Protein AF-A0A7S1RV63-F1 (afdb_monomer)

Mean predicted aligned error: 14.42 Å

Organism: Alexandrium catenella (NCBI:txid2925)

Sequence (213 aa):
QLGLQFILWYSILSLNAGVHMPRVLAFPAIAAALLLDEGALAIRKKDIPTPPPPPEWMFNKRNCSCLNWKEAYDLHGAKCGQGLERFADSLWMDKFRIAAYPTDKTAMEYAEKDVCKHMFTRMNFNYAMNTRIAPMHMPDIYPKPHVSLQELSTPQTWCYVRASLTCSMPHGHHVPGTGLSVKLVEPGEDVALRDLPMEKILDLAKTNILDLG

Secondary structure (DSSP, 8-state):
---SSSSTTSSSSSSS------------SSSSSSSS-SSS---------PPPPPPGGGG-GGGSSPPPHHHHHHTT---TTSSSGGGSS-S---TT-SS--TT-HHHHHHHTSHIIIIIITT--S-PBEES--S-S-----SSPPS--HHHHHSPPEEEEEE--HHHHTTTEEE-TTSSEEEEEEPTTTS-BGGGS-HHHHHHHHHHHT----

pLDDT: mean 75.35, std 19.14, range [41.62, 97.25]

Radius of gyration: 26.56 Å; Cα contacts (8 Å, |Δi|>4): 255; chains: 1; bounding box: 57×69×64 Å

Structure (mmCIF, N/CA/C/O backbone):
data_AF-A0A7S1RV63-F1
#
_entry.id   AF-A0A7S1RV63-F1
#
loop_
_atom_site.group_PDB
_atom_site.id
_atom_site.type_symbol
_atom_site.label_atom_id
_atom_site.label_alt_id
_atom_site.label_comp_id
_atom_site.label_asym_id
_atom_site.label_entity_id
_atom_site.label_seq_id
_atom_site.pdbx_PDB_ins_code
_atom_site.Cartn_x
_atom_site.Cartn_y
_atom_site.Cartn_z
_atom_site.occupancy
_atom_site.B_iso_or_equiv
_atom_site.auth_seq_id
_atom_site.auth_comp_id
_atom_site.auth_asym_id
_atom_site.auth_atom_id
_atom_site.pdbx_PDB_model_num
ATOM 1 N N . GLN A 1 1 ? 5.745 15.450 -42.139 1.00 51.50 1 GLN A N 1
ATOM 2 C CA . GLN A 1 1 ? 7.200 15.699 -42.264 1.00 51.50 1 GLN A CA 1
ATOM 3 C C . GLN A 1 1 ? 7.412 17.137 -42.738 1.00 51.50 1 GLN A C 1
ATOM 5 O O . GLN A 1 1 ? 7.564 17.330 -43.927 1.00 51.50 1 GLN A O 1
ATOM 10 N N . LEU A 1 2 ? 7.315 18.136 -41.845 1.00 46.47 2 LEU A N 1
ATOM 11 C CA . LEU A 1 2 ? 7.647 19.561 -42.091 1.00 46.47 2 LEU A CA 1
ATOM 12 C C . LEU A 1 2 ? 7.436 20.358 -40.781 1.00 46.47 2 LEU A C 1
ATOM 14 O O . LEU A 1 2 ? 6.595 21.241 -40.699 1.00 46.47 2 LEU A O 1
ATOM 18 N N . GLY A 1 3 ? 8.116 19.982 -39.693 1.00 44.00 3 GLY A N 1
ATOM 19 C CA . GLY A 1 3 ? 7.824 20.596 -38.387 1.00 44.00 3 GLY A CA 1
ATOM 20 C C . GLY A 1 3 ? 8.862 20.370 -37.296 1.00 44.00 3 GLY A C 1
ATOM 21 O O . GLY A 1 3 ? 8.490 20.261 -36.136 1.00 44.00 3 GLY A O 1
ATOM 22 N N . LEU A 1 4 ? 10.145 20.243 -37.650 1.00 46.53 4 LEU A N 1
ATOM 23 C CA . LEU A 1 4 ? 11.203 19.984 -36.660 1.00 46.53 4 LEU A CA 1
ATOM 24 C C . LEU A 1 4 ? 12.503 20.779 -36.864 1.00 46.53 4 LEU A C 1
ATOM 26 O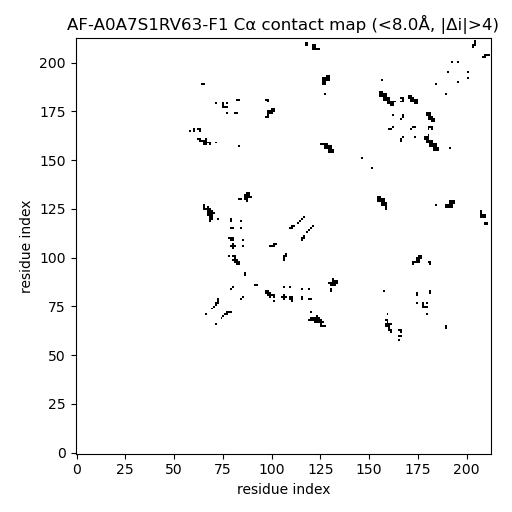 O . LEU A 1 4 ? 13.498 20.478 -36.217 1.00 46.53 4 LEU A O 1
ATOM 30 N N . GLN A 1 5 ? 12.515 21.810 -37.719 1.00 50.72 5 GLN A N 1
ATOM 31 C CA . GLN A 1 5 ? 13.733 22.598 -37.977 1.00 50.72 5 GLN A CA 1
ATOM 32 C C . GLN A 1 5 ? 13.785 23.992 -37.331 1.00 50.72 5 GLN A C 1
ATOM 34 O O . GLN A 1 5 ? 14.825 24.633 -37.398 1.00 50.72 5 GLN A O 1
ATOM 39 N N . PHE A 1 6 ? 12.737 24.461 -36.648 1.00 46.25 6 PHE A N 1
ATOM 40 C CA . PHE A 1 6 ? 12.705 25.857 -36.178 1.00 46.25 6 PHE A CA 1
ATOM 41 C C . PHE A 1 6 ? 13.218 26.115 -34.753 1.00 46.25 6 PHE A C 1
ATOM 43 O O . PHE A 1 6 ? 13.371 27.270 -34.373 1.00 46.25 6 PHE A O 1
ATOM 50 N N . ILE A 1 7 ? 13.533 25.085 -33.961 1.00 50.50 7 ILE A N 1
ATOM 51 C CA . ILE A 1 7 ? 13.902 25.277 -32.541 1.00 50.50 7 ILE A CA 1
ATOM 52 C C . ILE A 1 7 ? 15.428 25.288 -32.314 1.00 50.50 7 ILE A C 1
ATOM 54 O O . ILE A 1 7 ? 15.902 25.792 -31.302 1.00 50.50 7 ILE A O 1
ATOM 58 N N . LEU A 1 8 ? 16.235 24.838 -33.280 1.00 44.97 8 LEU A N 1
ATOM 59 C CA . LEU A 1 8 ? 17.692 24.701 -33.105 1.00 44.97 8 LEU A CA 1
ATOM 60 C C . LEU A 1 8 ? 18.520 25.968 -33.389 1.00 44.97 8 LEU A C 1
ATOM 62 O O . LEU A 1 8 ? 19.738 25.930 -33.246 1.00 44.97 8 LEU A O 1
ATOM 66 N N . TRP A 1 9 ? 17.897 27.095 -33.744 1.00 44.38 9 TRP A N 1
ATOM 67 C CA . TRP A 1 9 ? 18.626 28.339 -34.050 1.00 44.38 9 TRP A CA 1
ATOM 68 C C . TRP A 1 9 ? 18.682 29.367 -32.913 1.00 44.38 9 TRP A C 1
ATOM 70 O O . TRP A 1 9 ? 19.454 30.317 -32.998 1.00 44.38 9 TRP A O 1
ATOM 80 N N . TYR A 1 10 ? 17.942 29.176 -31.816 1.00 44.09 10 TYR A N 1
ATOM 81 C CA . TYR A 1 10 ? 17.899 30.166 -30.729 1.00 44.09 10 TYR A CA 1
ATOM 82 C C . TYR A 1 10 ? 18.932 29.961 -29.609 1.00 44.09 10 TYR A C 1
ATOM 84 O O . TYR A 1 10 ? 19.009 30.780 -28.698 1.00 44.09 10 TYR A O 1
ATOM 92 N N . SER A 1 11 ? 19.767 28.919 -29.672 1.00 45.81 11 SER A N 1
ATOM 93 C CA . SER A 1 11 ? 20.702 28.580 -28.581 1.00 45.81 11 SER A CA 1
ATOM 94 C C . SER A 1 11 ? 22.183 28.867 -28.870 1.00 45.81 11 SER A C 1
ATOM 96 O O . SER A 1 11 ? 23.025 28.525 -28.047 1.00 45.81 11 SER A O 1
ATOM 98 N N . ILE A 1 12 ? 22.530 29.513 -29.993 1.00 48.75 12 ILE A N 1
ATOM 99 C CA . ILE A 1 12 ? 23.937 29.778 -30.388 1.00 48.75 12 ILE A CA 1
ATOM 100 C C . ILE A 1 12 ? 24.278 31.288 -30.376 1.00 48.75 12 ILE A C 1
ATOM 102 O O . ILE A 1 12 ? 25.233 31.735 -30.996 1.00 48.75 12 ILE A O 1
ATOM 106 N N . LEU A 1 13 ? 23.532 32.117 -29.639 1.00 47.09 13 LEU A N 1
ATOM 107 C CA . LEU A 1 13 ? 23.746 33.577 -29.626 1.00 47.09 13 LEU A CA 1
ATOM 108 C C . LEU A 1 13 ? 23.760 34.193 -28.218 1.00 47.09 13 LEU A C 1
ATOM 110 O O . LEU A 1 13 ? 23.278 35.301 -28.003 1.00 47.09 13 LEU A O 1
ATOM 114 N N . SER A 1 14 ? 24.312 33.484 -27.228 1.00 48.75 14 SER A N 1
ATOM 115 C CA . SER A 1 14 ? 24.411 34.014 -25.851 1.00 48.75 14 SER A CA 1
ATOM 116 C C . SER A 1 14 ? 25.733 33.726 -25.137 1.00 48.75 14 SER A C 1
ATOM 118 O O . SER A 1 14 ? 25.803 33.808 -23.915 1.00 48.75 14 SER A O 1
ATOM 120 N N . LEU A 1 15 ? 26.804 33.432 -25.876 1.00 50.66 15 LEU A N 1
ATOM 121 C CA . LEU A 1 15 ? 28.148 33.256 -25.318 1.00 50.66 15 LEU A CA 1
ATOM 122 C C . LEU A 1 15 ? 29.144 34.111 -26.100 1.00 50.66 15 LEU A C 1
ATOM 124 O O . LEU A 1 15 ? 29.763 33.630 -27.041 1.00 50.66 15 LEU A O 1
ATOM 128 N N . ASN A 1 16 ? 29.217 35.393 -25.728 1.00 51.16 16 ASN A N 1
ATOM 129 C CA . ASN A 1 16 ? 30.391 36.285 -25.768 1.00 51.16 16 ASN A CA 1
ATOM 130 C C . ASN A 1 16 ? 29.956 37.741 -25.964 1.00 51.16 16 ASN A C 1
ATOM 132 O O . ASN A 1 16 ? 29.965 38.253 -27.077 1.00 51.16 16 ASN A O 1
ATOM 136 N N . ALA A 1 17 ? 29.611 38.417 -24.869 1.00 44.31 17 ALA A N 1
ATOM 137 C CA . ALA A 1 17 ? 29.792 39.862 -24.739 1.00 44.31 17 ALA A CA 1
ATOM 138 C C . ALA A 1 17 ? 29.609 40.252 -23.270 1.00 44.31 17 ALA A C 1
ATOM 140 O O . ALA A 1 17 ? 28.495 40.459 -22.793 1.00 44.31 17 ALA A O 1
ATOM 141 N N . GLY A 1 18 ? 30.719 40.353 -22.541 1.00 51.88 18 GLY A N 1
ATOM 142 C CA . GLY A 1 18 ? 30.758 41.170 -21.338 1.00 51.88 18 GLY A CA 1
ATOM 143 C C . GLY A 1 18 ? 30.691 42.632 -21.759 1.00 51.88 18 GLY A C 1
ATOM 144 O O . GLY A 1 18 ? 31.702 43.186 -22.171 1.00 51.88 18 GLY A O 1
ATOM 145 N N . VAL A 1 19 ? 29.509 43.242 -21.689 1.00 51.16 19 VAL A N 1
ATOM 146 C CA . VAL A 1 19 ? 29.341 44.695 -21.801 1.00 51.16 19 VAL A CA 1
ATOM 147 C C . VAL A 1 19 ? 28.216 45.121 -20.863 1.00 51.16 19 VAL A C 1
ATOM 149 O O . VAL A 1 19 ? 27.061 44.732 -21.017 1.00 51.16 19 VAL A O 1
ATOM 152 N N . HIS A 1 20 ? 28.578 45.937 -19.876 1.00 54.97 20 HIS A N 1
ATOM 153 C CA . HIS A 1 20 ? 27.650 46.762 -19.115 1.00 54.97 20 HIS A CA 1
ATOM 154 C C . HIS A 1 20 ? 26.864 47.663 -20.079 1.00 54.97 20 HIS A C 1
ATOM 156 O O . HIS A 1 20 ? 27.454 48.537 -20.710 1.00 54.97 20 HIS A O 1
ATOM 162 N N . MET A 1 21 ? 25.539 47.515 -20.150 1.00 46.59 21 MET A N 1
ATOM 163 C CA . MET A 1 21 ? 24.678 48.586 -20.656 1.00 46.59 21 MET A CA 1
ATOM 164 C C . MET A 1 21 ? 23.334 48.674 -19.913 1.00 46.59 21 MET A C 1
ATOM 166 O O . MET A 1 21 ? 22.860 47.676 -19.364 1.00 46.59 21 MET A O 1
ATOM 170 N N . PRO A 1 22 ? 22.765 49.891 -19.820 1.00 51.84 22 PRO A N 1
ATOM 171 C CA . PRO A 1 22 ? 21.761 50.258 -18.833 1.00 51.84 22 PRO A CA 1
ATOM 172 C C . PRO A 1 22 ? 20.331 49.890 -19.248 1.00 51.84 22 PRO A C 1
ATOM 174 O O . PRO A 1 22 ? 19.958 49.903 -20.417 1.00 51.84 22 PRO A O 1
ATOM 177 N N . ARG A 1 23 ? 19.508 49.635 -18.226 1.00 53.84 23 ARG A N 1
ATOM 178 C CA . ARG A 1 23 ? 18.047 49.501 -18.288 1.00 53.84 23 ARG A CA 1
ATOM 179 C C . ARG A 1 23 ? 17.389 50.807 -18.741 1.00 53.84 23 ARG A C 1
ATOM 181 O O . ARG A 1 23 ? 17.066 51.617 -17.881 1.00 53.84 23 ARG A O 1
ATOM 188 N N . VAL A 1 24 ? 17.116 51.001 -20.028 1.00 54.16 24 VAL A N 1
ATOM 189 C CA . VAL A 1 24 ? 16.172 52.036 -20.484 1.00 54.16 24 VAL A CA 1
ATOM 190 C C . VAL A 1 24 ? 15.501 51.585 -21.796 1.00 54.16 24 VAL A C 1
ATOM 192 O O . VAL A 1 24 ? 16.167 51.443 -22.812 1.00 54.16 24 VAL A O 1
ATOM 195 N N . LEU A 1 25 ? 14.171 51.414 -21.738 1.00 53.84 25 LEU A N 1
ATOM 196 C CA . LEU A 1 25 ? 13.184 51.412 -22.839 1.00 53.84 25 LEU A CA 1
ATOM 197 C C . LEU A 1 25 ? 13.144 50.224 -23.825 1.00 53.84 25 LEU A C 1
ATOM 199 O O . LEU A 1 25 ? 13.792 50.236 -24.864 1.00 53.84 25 LEU A O 1
ATOM 203 N N . ALA A 1 26 ? 12.229 49.277 -23.577 1.00 47.41 26 ALA A N 1
ATOM 204 C CA . ALA A 1 26 ? 11.638 48.434 -24.628 1.00 47.41 26 ALA A CA 1
ATOM 205 C C . ALA A 1 26 ? 10.238 47.905 -24.236 1.00 47.41 26 ALA A C 1
ATOM 207 O O . ALA A 1 26 ? 10.011 46.709 -24.101 1.00 47.41 26 ALA A O 1
ATOM 208 N N . PHE A 1 27 ? 9.287 48.817 -24.049 1.00 49.38 27 PHE A N 1
ATOM 209 C CA . PHE A 1 27 ? 7.843 48.589 -24.218 1.00 49.38 27 PHE A CA 1
ATOM 210 C C . PHE A 1 27 ? 7.358 49.848 -24.952 1.00 49.38 27 PHE A C 1
ATOM 212 O O . PHE A 1 27 ? 7.616 50.921 -24.403 1.00 49.38 27 PHE A O 1
ATOM 219 N N . PRO A 1 28 ? 6.776 49.803 -26.176 1.00 49.88 28 PRO A N 1
ATOM 220 C CA . PRO A 1 28 ? 5.519 49.094 -26.465 1.00 49.88 28 PRO A CA 1
ATOM 221 C C . PRO A 1 28 ? 5.357 48.618 -27.939 1.00 49.88 28 PRO A C 1
ATOM 223 O O . PRO A 1 28 ? 5.287 49.429 -28.857 1.00 49.88 28 PRO A O 1
ATOM 226 N N . ALA A 1 29 ? 5.208 47.317 -28.205 1.00 47.34 29 ALA A N 1
ATOM 227 C CA . ALA A 1 29 ? 4.808 46.858 -29.553 1.00 47.34 29 ALA A CA 1
ATOM 228 C C . ALA A 1 29 ? 3.919 45.600 -29.580 1.00 47.34 29 ALA A C 1
ATOM 230 O O . ALA A 1 29 ? 3.653 45.061 -30.647 1.00 47.34 29 ALA A O 1
ATOM 231 N N . ILE A 1 30 ? 3.414 45.140 -28.430 1.00 48.00 30 ILE A N 1
ATOM 232 C CA . ILE A 1 30 ? 2.577 43.924 -28.334 1.00 48.00 30 ILE A CA 1
ATOM 233 C C . ILE A 1 30 ? 1.152 44.276 -27.868 1.00 48.00 30 ILE A C 1
ATOM 235 O O . ILE A 1 30 ? 0.503 43.516 -27.163 1.00 48.00 30 ILE A O 1
ATOM 239 N N . ALA A 1 31 ? 0.659 45.465 -28.225 1.00 49.03 31 ALA A N 1
ATOM 240 C CA . ALA A 1 31 ? -0.719 45.880 -27.929 1.00 49.03 31 ALA A CA 1
ATOM 241 C C . ALA A 1 31 ? -1.624 45.925 -29.176 1.00 49.03 31 ALA A C 1
ATOM 243 O O . ALA A 1 31 ? -2.833 46.060 -29.039 1.00 49.03 31 ALA A O 1
ATOM 244 N N . ALA A 1 32 ? -1.077 45.775 -30.389 1.00 46.41 32 ALA A N 1
ATOM 245 C CA . ALA A 1 32 ? -1.850 45.896 -31.632 1.00 46.41 32 ALA A CA 1
ATOM 246 C C . ALA A 1 32 ? -2.248 44.554 -32.280 1.00 46.41 32 ALA A C 1
ATOM 248 O O . ALA A 1 32 ? -3.041 44.547 -33.213 1.00 46.41 32 ALA A O 1
ATOM 249 N N . ALA A 1 33 ? -1.745 43.415 -31.789 1.00 45.69 33 ALA A N 1
ATOM 250 C CA . ALA A 1 33 ? -2.070 42.094 -32.344 1.00 45.69 33 ALA A CA 1
ATOM 251 C C . ALA A 1 33 ? -3.238 41.378 -31.629 1.00 45.69 33 ALA A C 1
ATOM 253 O O . ALA A 1 33 ? -3.610 40.282 -32.028 1.00 45.69 33 ALA A O 1
ATOM 254 N N . LEU A 1 34 ? -3.824 41.983 -30.588 1.00 47.16 34 LEU A N 1
ATOM 255 C CA . LEU A 1 34 ? -4.871 41.367 -29.755 1.00 47.16 34 LEU A CA 1
ATOM 256 C C . LEU A 1 34 ? -6.309 41.804 -30.098 1.00 47.16 34 LEU A C 1
ATOM 258 O O . LEU A 1 34 ? -7.228 41.435 -29.380 1.00 47.16 34 LEU A O 1
ATOM 262 N N . LEU A 1 35 ? -6.534 42.575 -31.169 1.00 50.69 35 LEU A N 1
ATOM 263 C CA . LEU A 1 35 ? -7.857 43.156 -31.472 1.00 50.69 35 LEU A CA 1
ATOM 264 C C . LEU A 1 35 ? -8.501 42.690 -32.792 1.00 50.69 35 LEU A C 1
ATOM 266 O O . LEU A 1 35 ? -9.479 43.292 -33.224 1.00 50.69 35 LEU A O 1
ATOM 270 N N . LEU A 1 36 ? -8.004 41.627 -33.436 1.00 48.03 36 LEU A N 1
ATOM 271 C CA . LEU A 1 36 ? -8.551 41.150 -34.721 1.00 48.03 36 LEU A CA 1
ATOM 272 C C . LEU A 1 36 ? -9.007 39.682 -34.748 1.00 48.03 36 LEU A C 1
ATOM 274 O O . LEU A 1 36 ? -9.178 39.145 -35.837 1.00 48.03 36 LEU A O 1
ATOM 278 N N . ASP A 1 37 ? -9.263 39.043 -33.602 1.00 46.06 37 ASP A N 1
ATOM 279 C CA . ASP A 1 37 ? -9.656 37.619 -33.588 1.00 46.06 37 ASP A CA 1
ATOM 280 C C . ASP A 1 37 ? -10.905 37.296 -32.745 1.00 46.06 37 ASP A C 1
ATOM 282 O O . ASP A 1 37 ? -11.070 36.194 -32.237 1.00 46.06 37 ASP A O 1
ATOM 286 N N . GLU A 1 38 ? -11.832 38.251 -32.606 1.00 51.56 38 GLU A N 1
ATOM 287 C CA . GLU A 1 38 ? -13.140 38.018 -31.953 1.00 51.56 38 GLU A CA 1
ATOM 288 C C . GLU A 1 38 ? -14.281 37.724 -32.956 1.00 51.56 38 GLU A C 1
ATOM 290 O O . GLU A 1 38 ? -15.451 37.646 -32.589 1.00 51.56 38 GLU A O 1
ATOM 295 N N . GLY A 1 39 ? -13.977 37.563 -34.248 1.00 52.88 39 GLY A N 1
ATOM 296 C CA . GLY A 1 39 ? -14.990 37.614 -35.311 1.00 52.88 39 GLY A CA 1
ATOM 297 C C . GLY A 1 39 ? -15.497 36.287 -35.880 1.00 52.88 39 GLY A C 1
ATOM 298 O O . GLY A 1 39 ? -16.426 36.307 -36.686 1.00 52.88 39 GLY A O 1
ATOM 299 N N . ALA A 1 40 ? -14.914 35.136 -35.540 1.00 51.03 40 ALA A N 1
ATOM 300 C CA . ALA A 1 40 ? -15.224 33.906 -36.269 1.00 51.03 40 ALA A CA 1
ATOM 301 C C . ALA A 1 40 ? -15.086 32.652 -35.411 1.00 51.03 40 ALA A C 1
ATOM 303 O O . ALA A 1 40 ? -14.084 31.965 -35.516 1.00 51.03 40 ALA A O 1
ATOM 304 N N . LEU A 1 41 ? -16.103 32.313 -34.608 1.00 51.25 41 LEU A N 1
ATOM 305 C CA . LEU A 1 41 ? -16.355 30.923 -34.182 1.00 51.25 41 LEU A CA 1
ATOM 306 C C . LEU A 1 41 ? -17.743 30.737 -33.539 1.00 51.25 41 LEU A C 1
ATOM 308 O O . LEU A 1 41 ? -17.918 29.998 -32.577 1.00 51.25 41 LEU A O 1
ATOM 312 N N . ALA A 1 42 ? -18.787 31.329 -34.125 1.00 55.41 42 ALA A N 1
ATOM 313 C CA . ALA A 1 42 ? -20.164 30.889 -33.878 1.00 55.41 42 ALA A CA 1
ATOM 314 C C . ALA A 1 42 ? -20.497 29.660 -34.752 1.00 55.41 42 ALA A C 1
ATOM 316 O O . ALA A 1 42 ? -21.480 29.642 -35.492 1.00 55.41 42 ALA A O 1
ATOM 317 N N . ILE A 1 43 ? -19.656 28.619 -34.711 1.00 59.94 43 ILE A N 1
ATOM 318 C CA . ILE A 1 43 ? -20.009 27.327 -35.305 1.00 59.94 43 ILE A CA 1
ATOM 319 C C . ILE A 1 43 ? -20.986 26.665 -34.340 1.00 59.94 43 ILE A C 1
ATOM 321 O O . ILE A 1 43 ? -20.614 26.170 -33.278 1.00 59.94 43 ILE A O 1
ATOM 325 N N . ARG A 1 44 ? -22.261 26.702 -34.732 1.00 56.97 44 ARG A N 1
ATOM 326 C CA . ARG A 1 44 ? -23.384 25.955 -34.162 1.00 56.97 44 ARG A CA 1
ATOM 327 C C . ARG A 1 44 ? -22.908 24.530 -33.848 1.00 56.97 44 ARG A C 1
ATOM 329 O O . ARG A 1 44 ? -22.741 23.727 -34.767 1.00 56.97 44 ARG A O 1
ATOM 336 N N . LYS A 1 45 ? -22.641 24.226 -32.570 1.00 54.66 45 LYS A N 1
ATOM 337 C CA . LYS A 1 45 ? -22.413 22.851 -32.111 1.00 54.66 45 LYS A CA 1
ATOM 338 C C . LYS A 1 45 ? -23.673 22.080 -32.481 1.00 54.66 45 LYS A C 1
ATOM 340 O O . LYS A 1 45 ? -24.708 22.252 -31.851 1.00 54.66 45 LYS A O 1
ATOM 345 N N . LYS A 1 46 ? -23.604 21.315 -33.570 1.00 58.91 46 LYS A N 1
ATOM 346 C CA . LYS A 1 46 ? -24.598 20.294 -33.891 1.00 58.91 46 LYS A CA 1
ATOM 347 C C . LYS A 1 46 ? -24.698 19.426 -32.644 1.00 58.91 46 LYS A C 1
ATOM 349 O O . LYS A 1 46 ? -23.654 18.993 -32.160 1.00 58.91 46 LYS A O 1
ATOM 354 N N . ASP A 1 47 ? -25.904 19.241 -32.126 1.00 63.19 47 ASP A N 1
ATOM 355 C CA . ASP A 1 47 ? -26.173 18.387 -30.975 1.00 63.19 47 ASP A CA 1
ATOM 356 C C . ASP A 1 47 ? -25.661 16.978 -31.287 1.00 63.19 47 ASP A C 1
ATOM 358 O O . ASP A 1 47 ? -26.324 16.185 -31.956 1.00 63.19 47 ASP A O 1
ATOM 362 N N . ILE A 1 48 ? -24.419 16.693 -30.892 1.00 75.12 48 ILE A N 1
ATOM 363 C CA . ILE A 1 48 ? -23.872 15.344 -30.923 1.00 75.12 48 ILE A CA 1
ATOM 364 C C . ILE A 1 48 ? -24.645 14.617 -29.828 1.00 75.12 48 ILE A C 1
ATOM 366 O O . ILE A 1 48 ? -24.555 15.046 -28.673 1.00 75.12 48 ILE A O 1
ATOM 370 N N . PRO A 1 49 ? -25.411 13.560 -30.156 1.00 76.69 49 PRO A N 1
ATOM 371 C CA . PRO A 1 49 ? -26.075 12.759 -29.146 1.00 76.69 49 PRO A CA 1
ATOM 372 C C . PRO A 1 49 ? -25.009 12.304 -28.159 1.00 76.69 49 PRO A C 1
ATOM 374 O O . PRO A 1 49 ? -24.061 11.610 -28.535 1.00 76.69 49 PRO A O 1
ATOM 377 N N . THR A 1 50 ? -25.114 12.755 -26.912 1.00 80.75 50 THR A N 1
ATOM 378 C CA . THR A 1 50 ? -24.228 12.273 -25.860 1.00 80.75 50 THR A CA 1
ATOM 379 C C . THR A 1 50 ? -24.399 10.759 -25.793 1.00 80.75 50 THR A C 1
ATOM 381 O O . THR A 1 50 ? -25.548 10.301 -25.754 1.00 80.75 50 THR A O 1
ATOM 384 N N . PRO A 1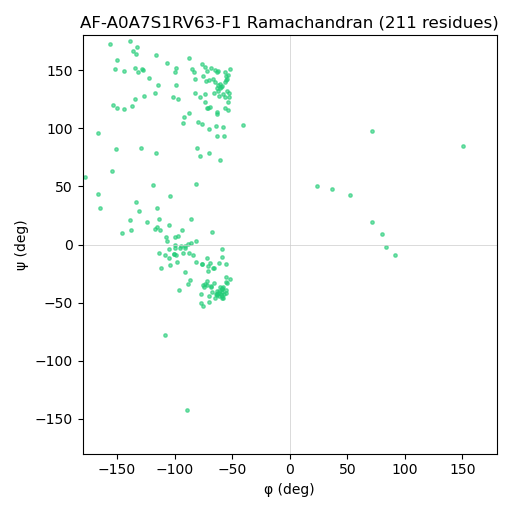 51 ? -23.307 9.975 -25.814 1.00 85.06 51 PRO A N 1
ATOM 385 C CA . PRO A 1 51 ? -23.422 8.538 -25.643 1.00 85.06 51 PRO A CA 1
ATOM 386 C C . PRO A 1 51 ? -24.185 8.261 -24.340 1.00 85.06 51 PRO A C 1
ATOM 388 O O . PRO A 1 51 ? -24.018 9.013 -23.372 1.00 85.06 51 PRO A O 1
ATOM 391 N N . PRO A 1 52 ? -25.051 7.231 -24.310 1.00 86.62 52 PRO A N 1
ATOM 392 C CA . PRO A 1 52 ? -25.764 6.884 -23.092 1.00 86.62 52 PRO A CA 1
ATOM 393 C C . PRO A 1 52 ? -24.747 6.656 -21.964 1.00 86.62 52 PRO A C 1
ATOM 395 O O . PRO A 1 52 ? -23.668 6.107 -22.227 1.00 86.62 52 PRO A O 1
ATOM 398 N N . PRO A 1 53 ? -25.048 7.087 -20.725 1.00 80.81 53 PRO A N 1
ATOM 399 C CA . PRO A 1 53 ? -24.168 6.819 -19.598 1.00 80.81 53 PRO A CA 1
ATOM 400 C C . PRO A 1 53 ? -23.929 5.304 -19.493 1.00 80.81 53 PRO A C 1
ATOM 402 O O . PRO A 1 53 ? -24.840 4.524 -19.801 1.00 80.81 53 PRO A O 1
ATOM 405 N N . PRO A 1 54 ? -22.722 4.862 -19.092 1.00 76.00 54 PRO A N 1
ATOM 406 C CA . PRO A 1 54 ? -22.449 3.442 -18.946 1.00 76.00 54 PRO A CA 1
ATOM 407 C C . PRO A 1 54 ? -23.459 2.812 -17.976 1.00 76.00 54 PRO A C 1
ATOM 409 O O . PRO A 1 54 ? -23.899 3.483 -17.038 1.00 76.00 54 PRO A O 1
ATOM 412 N N . PRO A 1 55 ? -23.825 1.535 -18.167 1.00 77.50 55 PRO A N 1
ATOM 413 C CA . PRO A 1 55 ? -24.771 0.869 -17.284 1.00 77.50 55 PRO A CA 1
ATOM 414 C C . PRO A 1 55 ? -24.298 0.915 -15.824 1.00 77.50 55 PRO A C 1
ATOM 416 O O . PRO A 1 55 ? -23.123 0.692 -15.548 1.00 77.50 55 PRO A O 1
ATOM 419 N N . GLU A 1 56 ? -25.210 1.144 -14.880 1.00 67.00 56 GLU A N 1
ATOM 420 C CA . GLU A 1 56 ? -24.906 1.302 -13.446 1.00 67.00 56 GLU A CA 1
ATOM 421 C C . GLU A 1 56 ? -24.130 0.108 -12.848 1.00 67.00 56 GLU A C 1
ATOM 423 O O . GLU A 1 56 ? -23.243 0.275 -12.013 1.00 67.00 56 GLU A O 1
ATOM 428 N N . TRP A 1 57 ? -24.373 -1.107 -13.350 1.00 64.62 57 TRP A N 1
ATOM 429 C CA . TRP A 1 57 ? -23.649 -2.321 -12.952 1.00 64.62 57 TRP A CA 1
ATOM 430 C C . TRP A 1 57 ? -22.187 -2.362 -13.422 1.00 64.62 57 TRP A C 1
ATOM 432 O O . TRP A 1 57 ? -21.402 -3.151 -12.897 1.00 64.62 57 TRP A O 1
ATOM 442 N N . MET A 1 58 ? -21.797 -1.523 -14.384 1.00 57.72 58 MET A N 1
ATOM 443 C CA . MET A 1 58 ? -20.403 -1.365 -14.804 1.00 57.72 58 MET A CA 1
ATOM 444 C C . MET A 1 58 ? -19.579 -0.640 -13.728 1.00 57.72 58 MET A C 1
ATOM 446 O O . MET A 1 58 ? -18.375 -0.852 -13.632 1.00 57.72 58 MET A O 1
ATOM 450 N N . PHE A 1 59 ? -20.232 0.137 -12.857 1.00 57.44 59 PHE A N 1
ATOM 451 C CA . PHE A 1 59 ? -19.642 0.782 -11.682 1.00 57.44 59 PHE A CA 1
ATOM 452 C C . PHE A 1 59 ? -20.019 0.056 -10.393 1.00 57.44 59 PHE A C 1
ATOM 454 O O . PHE A 1 59 ? -20.322 0.683 -9.376 1.00 57.44 59 PHE A O 1
ATOM 461 N N . ASN A 1 60 ? -19.999 -1.280 -10.402 1.00 59.31 60 ASN A N 1
ATOM 462 C CA . ASN A 1 60 ? -20.179 -2.050 -9.177 1.00 59.31 60 ASN A CA 1
ATOM 463 C C . ASN A 1 60 ? -18.938 -1.876 -8.278 1.00 59.31 60 ASN A C 1
ATOM 465 O O . ASN A 1 60 ? -18.050 -2.726 -8.212 1.00 59.31 60 ASN A O 1
ATOM 469 N N . LYS A 1 61 ? -18.883 -0.733 -7.582 1.00 60.72 61 LYS A N 1
ATOM 470 C CA . LYS A 1 61 ? -17.803 -0.269 -6.694 1.00 60.72 61 LYS A CA 1
ATOM 471 C C . LYS A 1 61 ? -17.478 -1.281 -5.587 1.00 60.72 61 LYS A C 1
ATOM 473 O O . LYS A 1 61 ? -16.398 -1.250 -5.010 1.00 60.72 61 LYS A O 1
ATOM 478 N N . ARG A 1 62 ? -18.388 -2.234 -5.356 1.00 60.69 62 ARG A N 1
ATOM 479 C CA . ARG A 1 62 ? -18.258 -3.359 -4.420 1.00 60.69 62 ARG A CA 1
ATOM 480 C C . ARG A 1 62 ? -17.097 -4.309 -4.739 1.00 60.69 62 ARG A C 1
ATOM 482 O O . ARG A 1 62 ? -16.720 -5.084 -3.873 1.00 60.69 62 ARG A O 1
ATOM 489 N N . ASN A 1 63 ? -16.527 -4.251 -5.946 1.00 75.25 63 ASN A N 1
ATOM 490 C CA . ASN A 1 63 ? -15.386 -5.091 -6.329 1.00 75.25 63 ASN A CA 1
ATOM 491 C C . ASN A 1 63 ? -14.015 -4.416 -6.144 1.00 75.25 63 ASN A C 1
ATOM 493 O O . ASN A 1 63 ? -12.999 -5.063 -6.394 1.00 75.25 63 ASN A O 1
ATOM 497 N N . CYS A 1 64 ? -13.977 -3.148 -5.718 1.00 88.69 64 CYS A N 1
ATOM 498 C CA . CYS A 1 64 ? -12.734 -2.388 -5.531 1.00 88.69 64 CYS A CA 1
ATOM 499 C C . CYS A 1 64 ? -12.336 -2.211 -4.065 1.00 88.69 64 CYS A C 1
ATOM 501 O O . CYS A 1 64 ? -11.522 -1.338 -3.757 1.00 88.69 64 CYS A O 1
ATOM 503 N N . SER A 1 65 ? -12.922 -3.010 -3.174 1.00 93.31 65 SER A N 1
ATOM 504 C CA . SER A 1 65 ? -12.505 -3.076 -1.778 1.00 93.31 65 SER A CA 1
ATOM 505 C C . SER A 1 65 ? -11.122 -3.698 -1.658 1.00 93.31 65 SER A C 1
ATOM 507 O O . SER A 1 65 ? -10.725 -4.532 -2.482 1.00 93.31 65 SER A O 1
ATOM 509 N N . CYS A 1 66 ? -10.409 -3.309 -0.608 1.00 95.56 66 CYS A N 1
ATOM 510 C CA . CYS A 1 66 ? -9.116 -3.890 -0.290 1.00 95.56 66 CYS A CA 1
ATOM 511 C C . CYS A 1 66 ? -9.203 -5.420 -0.180 1.00 95.56 66 CYS A C 1
ATOM 513 O O . CYS A 1 66 ? -10.093 -5.975 0.473 1.00 95.56 66 CYS A O 1
ATOM 515 N N . LEU A 1 67 ? -8.265 -6.101 -0.833 1.00 96.50 67 LEU A N 1
ATOM 516 C CA . LEU A 1 67 ? -8.078 -7.539 -0.717 1.00 96.50 67 LEU A CA 1
ATOM 517 C C . LEU A 1 67 ? -7.399 -7.878 0.602 1.00 96.50 67 LEU A C 1
ATOM 519 O O . LEU A 1 67 ? -6.662 -7.077 1.179 1.00 96.50 67 LEU A O 1
ATOM 523 N N . ASN A 1 68 ? -7.627 -9.106 1.059 1.00 96.75 68 ASN A N 1
ATOM 524 C CA . ASN A 1 68 ? -6.855 -9.646 2.160 1.00 96.75 68 ASN A CA 1
ATOM 525 C C . ASN A 1 68 ? -5.371 -9.734 1.748 1.00 96.75 68 ASN A C 1
ATOM 527 O O . ASN A 1 68 ? -5.051 -10.214 0.659 1.00 96.75 68 ASN A O 1
ATOM 531 N N . TRP A 1 69 ? -4.468 -9.255 2.606 1.00 96.44 69 TRP A N 1
ATOM 532 C CA . TRP A 1 69 ? -3.032 -9.214 2.314 1.00 96.44 69 TRP A CA 1
ATOM 533 C C . TRP A 1 69 ? -2.469 -10.610 2.031 1.00 96.44 69 TRP A C 1
ATOM 535 O O . TRP A 1 69 ? -1.805 -10.804 1.015 1.00 96.44 69 TRP A O 1
ATOM 545 N N . LYS A 1 70 ? -2.810 -11.605 2.854 1.00 95.88 70 LYS A N 1
ATOM 546 C CA . LYS A 1 70 ? -2.427 -13.003 2.642 1.00 95.88 70 LYS A CA 1
ATOM 547 C C . LYS A 1 70 ? -2.954 -13.547 1.314 1.00 95.88 70 LYS A C 1
ATOM 549 O O . LYS A 1 70 ? -2.202 -14.192 0.593 1.00 95.88 70 LYS A O 1
ATOM 554 N N . GLU A 1 71 ? -4.203 -13.245 0.949 1.00 96.69 71 GLU A N 1
ATOM 555 C CA . GLU A 1 71 ? -4.751 -13.597 -0.374 1.00 96.69 71 GLU A CA 1
ATOM 556 C C . GLU A 1 71 ? -3.933 -12.967 -1.514 1.00 96.69 71 GLU A C 1
ATOM 558 O O . GLU A 1 71 ? -3.630 -13.648 -2.495 1.00 96.69 71 GLU A O 1
ATOM 563 N N . ALA A 1 72 ? -3.556 -11.690 -1.401 1.00 97.12 72 ALA A N 1
ATOM 564 C CA . ALA A 1 72 ? -2.786 -10.998 -2.434 1.00 97.12 72 ALA A CA 1
ATOM 565 C C . ALA A 1 72 ? -1.436 -11.690 -2.714 1.00 97.12 72 ALA A C 1
ATOM 567 O O . ALA A 1 72 ? -1.051 -11.844 -3.877 1.00 97.12 72 ALA A O 1
ATOM 568 N N . TYR A 1 73 ? -0.749 -12.156 -1.669 1.00 96.94 73 TYR A N 1
ATOM 569 C CA . TYR A 1 73 ? 0.519 -12.879 -1.793 1.00 96.94 73 TYR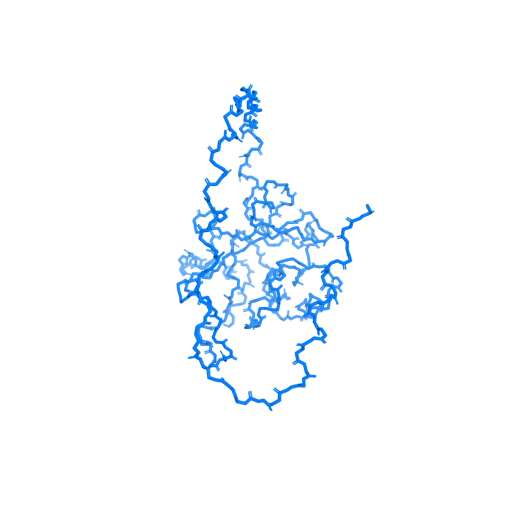 A CA 1
ATOM 570 C C . TYR A 1 73 ? 0.338 -14.338 -2.234 1.00 96.94 73 TYR A C 1
ATOM 572 O O . TYR A 1 73 ? 0.988 -14.771 -3.187 1.00 96.94 73 TYR A O 1
ATOM 580 N N . ASP A 1 74 ? -0.549 -15.084 -1.571 1.00 96.81 74 ASP A N 1
ATOM 581 C CA . ASP A 1 74 ? -0.673 -16.534 -1.755 1.00 96.81 74 ASP A CA 1
ATOM 582 C C . ASP A 1 74 ? -1.423 -16.902 -3.041 1.00 96.81 74 ASP A C 1
ATOM 584 O O . ASP A 1 74 ? -1.020 -17.824 -3.750 1.00 96.81 74 ASP A O 1
ATOM 588 N N . LEU A 1 75 ? -2.523 -16.202 -3.343 1.00 97.12 75 LEU A N 1
ATOM 589 C CA . LEU A 1 75 ? -3.411 -16.549 -4.458 1.00 97.12 75 LEU A CA 1
ATOM 590 C C . LEU A 1 75 ? -3.107 -15.747 -5.719 1.00 97.12 75 LEU A C 1
ATOM 592 O O . LEU A 1 75 ? -3.164 -16.289 -6.821 1.00 97.12 75 LEU A O 1
ATOM 596 N N . HIS A 1 76 ? -2.780 -14.462 -5.572 1.00 96.88 76 HIS A N 1
ATOM 597 C CA . HIS A 1 76 ? -2.569 -13.569 -6.719 1.00 96.88 76 HIS A CA 1
ATOM 598 C C . HIS A 1 76 ? -1.093 -13.353 -7.069 1.00 96.88 76 HIS A C 1
ATOM 600 O O . HIS A 1 76 ? -0.788 -12.659 -8.040 1.00 96.88 76 HIS A O 1
ATOM 606 N N . GLY A 1 77 ? -0.182 -13.973 -6.313 1.00 96.56 77 GLY A N 1
ATOM 607 C CA . GLY A 1 77 ? 1.239 -14.033 -6.637 1.00 96.56 77 GLY A CA 1
ATOM 608 C C . GLY A 1 77 ? 1.991 -12.715 -6.468 1.00 96.56 77 GLY A C 1
ATOM 609 O O . GLY A 1 77 ? 3.081 -12.584 -7.032 1.00 96.56 77 GLY A O 1
ATOM 610 N N . ALA A 1 78 ? 1.449 -11.756 -5.706 1.00 97.25 78 ALA A N 1
ATOM 611 C CA . ALA A 1 78 ? 2.186 -10.550 -5.344 1.00 97.25 78 ALA A CA 1
ATOM 612 C C . ALA A 1 78 ? 3.528 -10.915 -4.699 1.00 97.25 78 ALA A C 1
ATOM 614 O O . ALA A 1 78 ? 3.646 -11.908 -3.977 1.00 97.25 78 ALA A O 1
ATOM 615 N N . LYS A 1 79 ? 4.552 -10.098 -4.936 1.00 96.94 79 LYS A N 1
ATOM 616 C CA . LYS A 1 79 ? 5.824 -10.152 -4.214 1.00 96.94 79 LYS A CA 1
ATOM 617 C C . LYS A 1 79 ? 5.991 -8.874 -3.410 1.00 96.94 79 LYS A C 1
ATOM 619 O O . LYS A 1 79 ? 5.690 -7.783 -3.891 1.00 96.94 79 LYS A O 1
ATOM 624 N N . CYS A 1 80 ? 6.458 -9.014 -2.173 1.00 95.38 80 CYS A N 1
ATOM 625 C CA . CYS A 1 80 ? 6.650 -7.858 -1.310 1.00 95.38 80 CYS A CA 1
ATOM 626 C C . CYS A 1 80 ? 7.690 -6.917 -1.928 1.00 95.38 80 CYS A C 1
ATOM 628 O O . CYS A 1 80 ? 8.682 -7.377 -2.491 1.00 95.38 80 CYS A O 1
ATOM 630 N N . GLY A 1 81 ? 7.430 -5.612 -1.882 1.00 93.50 81 GLY A N 1
ATOM 631 C CA . GLY A 1 81 ? 8.239 -4.612 -2.572 1.00 93.50 81 GLY A CA 1
ATOM 632 C C . GLY A 1 81 ? 7.756 -4.288 -3.986 1.00 93.50 81 GLY A C 1
ATOM 633 O O . GLY A 1 81 ? 8.236 -3.307 -4.556 1.00 93.50 81 GLY A O 1
ATOM 634 N N . GLN A 1 82 ? 6.793 -5.032 -4.550 1.00 95.25 82 GLN A N 1
ATOM 635 C CA . GLN A 1 82 ? 6.133 -4.629 -5.794 1.00 95.25 82 GLN A CA 1
ATOM 636 C C . GLN A 1 82 ? 5.160 -3.470 -5.579 1.00 95.25 82 GLN A C 1
ATOM 638 O O . GLN A 1 82 ? 5.058 -2.629 -6.470 1.00 95.25 82 GLN A O 1
ATOM 643 N N . GLY A 1 83 ? 4.486 -3.389 -4.432 1.00 94.38 83 GLY A N 1
ATOM 644 C CA . GLY A 1 83 ? 3.555 -2.317 -4.100 1.00 94.38 83 GLY A CA 1
ATOM 645 C C . GLY A 1 83 ? 4.228 -1.128 -3.419 1.00 94.38 83 GLY A C 1
ATOM 646 O O . GLY A 1 83 ? 5.345 -0.733 -3.769 1.00 94.38 83 GLY A O 1
ATOM 647 N N . LEU A 1 84 ? 3.530 -0.534 -2.449 1.00 92.38 84 LEU A N 1
ATOM 648 C CA . LEU A 1 84 ? 4.039 0.591 -1.661 1.00 92.38 84 LEU A CA 1
ATOM 649 C C . LEU A 1 84 ? 4.709 0.139 -0.349 1.00 92.38 84 LEU A C 1
ATOM 651 O O . LEU A 1 84 ? 5.001 0.984 0.494 1.00 92.38 84 LEU A O 1
ATOM 655 N N . GLU A 1 85 ? 5.002 -1.157 -0.166 1.00 92.00 85 GLU A N 1
ATOM 656 C CA . GLU A 1 85 ? 5.668 -1.656 1.050 1.00 92.00 85 GLU A CA 1
ATOM 657 C C . GLU A 1 85 ? 7.026 -0.984 1.244 1.00 92.00 85 GLU A C 1
ATOM 659 O O . GLU A 1 85 ? 7.356 -0.599 2.355 1.00 92.00 85 GLU A O 1
ATOM 664 N N . ARG A 1 86 ? 7.758 -0.745 0.148 1.00 86.62 86 ARG A N 1
ATOM 665 C CA . ARG A 1 86 ? 9.082 -0.093 0.124 1.00 86.62 86 ARG A CA 1
ATOM 666 C C . ARG A 1 86 ? 9.136 1.323 0.707 1.00 86.62 86 ARG A C 1
ATOM 668 O O . ARG A 1 86 ? 10.219 1.877 0.865 1.00 86.62 86 ARG A O 1
ATOM 675 N N . PHE A 1 87 ? 7.982 1.927 0.976 1.00 83.56 87 PHE A N 1
ATOM 676 C CA . PHE A 1 87 ? 7.875 3.251 1.588 1.00 83.56 87 PHE A CA 1
ATOM 677 C C . PHE A 1 87 ? 7.592 3.190 3.095 1.00 83.56 87 PHE A C 1
ATOM 679 O O . PHE A 1 87 ? 7.580 4.228 3.755 1.00 83.56 87 PHE A O 1
ATOM 686 N N . ALA A 1 88 ? 7.410 1.993 3.663 1.00 82.19 88 ALA A N 1
ATOM 687 C CA . ALA A 1 88 ? 7.172 1.821 5.090 1.00 82.19 88 ALA A CA 1
ATOM 688 C C . ALA A 1 88 ? 8.348 2.326 5.946 1.00 82.19 88 ALA A C 1
ATOM 690 O O . ALA A 1 88 ? 8.121 2.990 6.957 1.00 82.19 88 ALA A O 1
ATOM 691 N N . ASP A 1 89 ? 9.583 2.053 5.521 1.00 74.06 89 ASP A N 1
ATOM 692 C CA . ASP A 1 89 ? 10.838 2.350 6.229 1.00 74.06 89 ASP A CA 1
ATOM 693 C C . ASP A 1 89 ? 11.719 3.405 5.529 1.00 74.06 89 ASP A C 1
ATOM 695 O O . ASP A 1 89 ? 12.716 3.848 6.100 1.00 74.06 89 ASP A O 1
ATOM 699 N N . SER A 1 90 ? 11.372 3.837 4.310 1.00 68.44 90 SER A N 1
ATOM 700 C CA . SER A 1 90 ? 12.164 4.802 3.539 1.00 68.44 90 SER A CA 1
ATOM 701 C C . SER A 1 90 ? 11.584 6.217 3.589 1.00 68.44 90 SER A C 1
ATOM 703 O O . SER A 1 90 ? 10.439 6.460 3.207 1.00 68.44 90 SER A O 1
ATOM 705 N N . LEU A 1 91 ? 12.422 7.188 3.969 1.00 59.97 91 LEU A N 1
ATOM 706 C CA . LEU A 1 91 ? 12.136 8.624 3.825 1.00 59.97 91 LEU A CA 1
ATOM 707 C C . LEU A 1 91 ? 12.306 9.120 2.379 1.00 59.97 91 LEU A C 1
ATOM 709 O O . LEU A 1 91 ? 11.821 10.196 2.023 1.00 59.97 91 LEU A O 1
ATOM 713 N N . TRP A 1 92 ? 12.998 8.348 1.539 1.00 62.19 92 TRP A N 1
ATOM 714 C CA . TRP A 1 92 ? 13.333 8.733 0.176 1.00 62.19 92 TRP A CA 1
ATOM 715 C C . TRP A 1 92 ? 12.263 8.214 -0.776 1.00 62.19 92 TRP A C 1
ATOM 717 O O . TRP A 1 92 ? 12.192 7.026 -1.095 1.00 62.19 92 TRP A O 1
ATOM 727 N N . MET A 1 93 ? 11.409 9.130 -1.227 1.00 57.41 93 MET A N 1
ATOM 728 C CA . MET A 1 93 ? 10.387 8.850 -2.231 1.00 57.41 93 MET A CA 1
ATOM 729 C C . MET A 1 93 ? 11.038 8.819 -3.610 1.00 57.41 93 MET A C 1
ATOM 731 O O . MET A 1 93 ? 10.956 9.777 -4.377 1.00 57.41 93 MET A O 1
ATOM 735 N N . ASP A 1 94 ? 11.736 7.728 -3.905 1.00 53.56 94 ASP A N 1
ATOM 736 C CA . ASP A 1 94 ? 12.408 7.550 -5.184 1.00 53.56 94 ASP A CA 1
ATOM 737 C C . ASP A 1 94 ? 11.349 7.503 -6.302 1.00 53.56 94 ASP A C 1
ATOM 739 O O . ASP A 1 94 ? 10.601 6.533 -6.446 1.00 53.56 94 ASP A O 1
ATOM 743 N N . LYS A 1 95 ? 11.207 8.621 -7.026 1.00 59.25 95 LYS A N 1
ATOM 744 C CA . LYS A 1 95 ? 10.312 8.832 -8.179 1.00 59.25 95 LYS A CA 1
ATOM 745 C C . LYS A 1 95 ? 8.944 8.135 -8.080 1.00 59.25 95 LYS A C 1
ATOM 747 O O . LYS A 1 95 ? 8.578 7.475 -9.039 1.00 59.25 95 LYS A O 1
ATOM 752 N N . PHE A 1 96 ? 8.222 8.236 -6.954 1.00 63.44 96 PHE A N 1
ATOM 753 C CA . PHE A 1 96 ? 6.831 7.762 -6.741 1.00 63.44 96 PHE A CA 1
ATOM 754 C C . PHE A 1 96 ? 6.350 6.630 -7.672 1.00 63.44 96 PHE A C 1
ATOM 756 O O . PHE A 1 96 ? 5.287 6.696 -8.293 1.00 63.44 96 PHE A O 1
ATOM 763 N N . ARG A 1 97 ? 7.136 5.558 -7.797 1.00 79.50 97 ARG A N 1
ATOM 764 C CA . ARG A 1 97 ? 6.664 4.365 -8.493 1.00 79.50 97 ARG A CA 1
ATOM 765 C C . ARG A 1 97 ? 5.674 3.733 -7.534 1.00 79.50 97 ARG A C 1
ATOM 767 O O . ARG A 1 97 ? 6.037 3.493 -6.386 1.00 79.50 97 ARG A O 1
ATOM 774 N N . ILE A 1 98 ? 4.432 3.524 -7.955 1.00 84.75 98 ILE A N 1
ATOM 775 C CA . ILE A 1 98 ? 3.397 2.940 -7.085 1.00 84.75 98 ILE A CA 1
ATOM 776 C C . ILE A 1 98 ? 3.415 1.413 -7.181 1.00 84.75 98 ILE A C 1
ATOM 778 O O . ILE A 1 98 ? 3.270 0.728 -6.174 1.00 84.75 98 ILE A O 1
ATOM 782 N N . ALA A 1 99 ? 3.724 0.884 -8.366 1.00 91.19 99 ALA A N 1
ATOM 783 C CA . ALA A 1 99 ? 3.927 -0.536 -8.609 1.00 91.19 99 ALA A CA 1
ATOM 784 C C . ALA A 1 99 ? 5.279 -0.794 -9.300 1.00 91.19 99 ALA A C 1
ATOM 786 O O . ALA A 1 99 ? 5.769 0.053 -10.051 1.00 91.19 99 ALA A O 1
ATOM 787 N N . ALA A 1 100 ? 5.880 -1.958 -9.054 1.00 92.38 100 ALA A N 1
ATOM 788 C CA . ALA A 1 100 ? 7.148 -2.382 -9.640 1.00 92.38 100 ALA A CA 1
ATOM 789 C C . ALA A 1 100 ? 7.092 -3.832 -10.142 1.00 92.38 100 ALA A C 1
ATOM 791 O O . ALA A 1 100 ? 6.344 -4.672 -9.634 1.00 92.38 100 ALA A O 1
ATOM 792 N N . TYR A 1 101 ? 7.912 -4.125 -11.151 1.00 94.31 101 TYR A N 1
ATOM 793 C CA . TYR A 1 101 ? 8.152 -5.494 -11.601 1.00 94.31 101 TYR A CA 1
ATOM 794 C C . TYR A 1 101 ? 8.849 -6.301 -10.496 1.00 94.31 101 TYR A C 1
ATOM 796 O O . TYR A 1 101 ? 9.637 -5.733 -9.741 1.00 94.31 101 TYR A O 1
ATOM 804 N N . PRO A 1 102 ? 8.635 -7.625 -10.420 1.00 93.44 102 PRO A N 1
ATOM 805 C CA . PRO A 1 102 ? 9.289 -8.455 -9.407 1.00 93.44 102 PRO A CA 1
ATOM 806 C C . PRO A 1 102 ? 10.812 -8.543 -9.612 1.00 93.44 102 PRO A C 1
ATOM 808 O O . PRO A 1 102 ? 11.541 -8.840 -8.675 1.00 93.44 102 PRO A O 1
ATOM 811 N N . THR A 1 103 ? 11.296 -8.261 -10.826 1.00 94.06 103 THR A N 1
ATOM 812 C CA . THR A 1 103 ? 12.722 -8.182 -11.181 1.00 94.06 103 THR A CA 1
ATOM 813 C C . THR A 1 103 ? 13.320 -6.788 -10.979 1.00 94.06 103 THR A C 1
ATOM 815 O O . THR A 1 103 ? 14.479 -6.564 -11.325 1.00 94.06 103 THR A O 1
ATOM 818 N N . ASP A 1 104 ? 12.536 -5.813 -10.509 1.00 92.56 104 ASP A N 1
ATOM 819 C CA . ASP A 1 104 ? 13.063 -4.489 -10.194 1.00 92.56 104 ASP A CA 1
ATOM 820 C C . ASP A 1 104 ? 14.039 -4.600 -9.020 1.00 92.56 104 ASP A C 1
ATOM 822 O O . ASP A 1 104 ? 13.711 -5.186 -7.990 1.00 92.56 104 ASP A O 1
ATOM 826 N N . LYS A 1 105 ? 15.236 -4.022 -9.166 1.00 91.50 105 LYS A N 1
ATOM 827 C CA . LYS A 1 105 ? 16.291 -4.122 -8.152 1.00 91.50 105 LYS A CA 1
ATOM 828 C C . LYS A 1 105 ? 15.815 -3.636 -6.779 1.00 91.50 105 LYS A C 1
ATOM 830 O O . LYS A 1 105 ? 16.092 -4.293 -5.783 1.00 91.50 105 LYS A O 1
ATOM 835 N N . THR A 1 106 ? 15.059 -2.537 -6.728 1.00 87.06 106 THR A N 1
ATOM 836 C CA . THR A 1 106 ? 14.514 -1.998 -5.475 1.00 87.06 106 THR A CA 1
ATOM 837 C C . THR A 1 106 ? 13.466 -2.937 -4.885 1.00 87.06 106 THR A C 1
ATOM 839 O O . THR A 1 106 ? 13.458 -3.148 -3.677 1.00 87.06 106 THR A O 1
ATOM 842 N N . ALA A 1 107 ? 12.602 -3.532 -5.715 1.00 90.12 107 ALA A N 1
ATOM 843 C CA . ALA A 1 107 ? 11.622 -4.512 -5.244 1.00 90.12 107 ALA A CA 1
ATOM 844 C C . ALA A 1 107 ? 12.303 -5.772 -4.683 1.00 90.12 107 ALA A C 1
ATOM 846 O O . ALA A 1 107 ? 11.928 -6.237 -3.612 1.00 90.12 107 ALA A O 1
ATOM 847 N N . MET A 1 108 ? 13.339 -6.282 -5.358 1.00 92.69 108 MET A N 1
ATOM 848 C CA . MET A 1 108 ? 14.119 -7.441 -4.908 1.00 92.69 108 MET A CA 1
ATOM 849 C C . MET A 1 108 ? 14.880 -7.166 -3.606 1.00 92.69 108 MET A C 1
ATOM 851 O O . MET A 1 108 ? 14.833 -7.979 -2.689 1.00 92.69 108 MET A O 1
ATOM 855 N N . GLU A 1 109 ? 15.558 -6.018 -3.503 1.00 90.62 109 GLU A N 1
ATOM 856 C CA . GLU A 1 109 ? 16.248 -5.603 -2.273 1.00 90.62 109 GLU A CA 1
ATOM 857 C C . GLU A 1 109 ? 15.261 -5.467 -1.101 1.00 90.62 109 GLU A C 1
ATOM 859 O O . GLU A 1 109 ? 15.592 -5.821 0.032 1.00 90.62 109 GLU A O 1
ATOM 864 N N . TYR A 1 110 ? 14.040 -4.989 -1.368 1.00 89.38 110 TYR A N 1
ATOM 865 C CA . TYR A 1 110 ? 13.006 -4.837 -0.350 1.00 89.38 110 TYR A CA 1
ATOM 866 C C . TYR A 1 110 ? 12.367 -6.158 0.078 1.00 89.38 110 TYR A C 1
ATOM 868 O O . TYR A 1 110 ? 12.082 -6.346 1.258 1.00 89.38 110 TYR A O 1
ATOM 876 N N . ALA A 1 111 ? 12.180 -7.093 -0.857 1.00 91.56 111 ALA A N 1
ATOM 877 C CA . ALA A 1 111 ? 11.611 -8.410 -0.579 1.00 91.56 111 ALA A CA 1
ATOM 878 C C . ALA A 1 111 ? 12.386 -9.170 0.514 1.00 91.56 111 ALA A C 1
ATOM 880 O O . ALA A 1 111 ? 11.802 -9.962 1.254 1.00 91.56 111 ALA A O 1
ATOM 881 N N . GLU A 1 112 ? 13.685 -8.892 0.652 1.00 90.19 112 GLU A N 1
ATOM 882 C CA . GLU A 1 112 ? 14.552 -9.514 1.651 1.00 90.19 112 GLU A CA 1
ATOM 883 C C . GLU A 1 112 ? 14.501 -8.860 3.040 1.00 90.19 112 GLU A C 1
ATOM 885 O O . GLU A 1 112 ? 15.051 -9.432 3.986 1.00 90.19 112 GLU A O 1
ATOM 890 N N . LYS A 1 113 ? 13.842 -7.702 3.188 1.00 90.06 113 LYS A N 1
ATOM 891 C CA . LYS A 1 113 ? 13.729 -6.970 4.457 1.00 90.06 113 LYS A CA 1
ATOM 892 C C . LYS A 1 113 ? 12.794 -7.673 5.441 1.00 90.06 113 LYS A C 1
ATOM 894 O O . LYS A 1 113 ? 11.780 -8.258 5.055 1.00 90.06 113 LYS A O 1
ATOM 899 N N . ASP A 1 114 ? 13.085 -7.516 6.729 1.00 88.31 114 ASP A N 1
ATOM 900 C CA . ASP A 1 114 ? 12.311 -8.131 7.813 1.00 88.31 114 ASP A CA 1
ATOM 901 C C . ASP A 1 114 ? 10.843 -7.701 7.799 1.00 88.31 114 ASP A C 1
ATOM 903 O O . ASP A 1 114 ? 9.957 -8.534 7.967 1.00 88.31 114 ASP A O 1
ATOM 907 N N . VAL A 1 115 ? 10.556 -6.435 7.481 1.00 88.19 115 VAL A N 1
ATOM 908 C CA . VAL A 1 115 ? 9.177 -5.939 7.334 1.00 88.19 115 VAL A CA 1
ATOM 909 C C . VAL A 1 115 ? 8.397 -6.709 6.259 1.00 88.19 115 VAL A C 1
ATOM 911 O O . VAL A 1 115 ? 7.227 -7.037 6.442 1.00 88.19 115 VAL A O 1
ATOM 914 N N . CYS A 1 116 ? 9.036 -7.099 5.157 1.00 90.62 116 CYS A N 1
ATOM 915 C CA . CYS A 1 116 ? 8.385 -7.924 4.146 1.00 90.62 116 CYS A CA 1
ATOM 916 C C . CYS A 1 116 ? 8.137 -9.351 4.643 1.00 90.62 116 CYS A C 1
ATOM 918 O O . CYS A 1 116 ? 7.021 -9.870 4.532 1.00 90.62 116 CYS A O 1
ATOM 920 N N . LYS A 1 117 ? 9.172 -9.979 5.207 1.00 88.56 117 LYS A N 1
ATOM 921 C CA . LYS A 1 117 ? 9.151 -11.383 5.648 1.00 88.56 117 LYS A CA 1
ATOM 922 C C . LYS A 1 117 ? 8.246 -11.627 6.853 1.00 88.56 117 LYS A C 1
ATOM 924 O O . LYS A 1 117 ? 7.615 -12.678 6.950 1.00 88.56 117 LYS A O 1
ATOM 929 N N . HIS A 1 118 ? 8.183 -10.670 7.771 1.00 87.94 118 HIS A N 1
ATOM 930 C CA . HIS A 1 118 ? 7.559 -10.857 9.077 1.00 87.94 118 HIS A CA 1
ATOM 931 C C . HIS A 1 118 ? 6.281 -10.048 9.273 1.00 87.94 118 HIS A C 1
ATOM 933 O O . HIS A 1 118 ? 5.466 -10.445 10.101 1.00 87.94 118 HIS A O 1
ATOM 939 N N . MET A 1 119 ? 6.061 -8.986 8.494 1.00 90.56 119 MET A N 1
ATOM 940 C CA . MET A 1 119 ? 4.839 -8.188 8.571 1.00 90.56 119 MET A CA 1
ATOM 941 C C . MET A 1 119 ? 3.959 -8.437 7.344 1.00 90.56 119 MET A C 1
ATOM 943 O O . MET A 1 119 ? 3.015 -9.219 7.434 1.00 90.56 119 MET A O 1
ATOM 947 N N . PHE A 1 120 ? 4.276 -7.846 6.186 1.00 93.38 120 PHE A N 1
ATOM 948 C CA . PHE A 1 120 ? 3.341 -7.774 5.053 1.00 93.38 120 PHE A CA 1
ATOM 949 C C . PHE A 1 120 ? 2.853 -9.134 4.546 1.00 93.38 120 PHE A C 1
ATOM 951 O O . PHE A 1 120 ? 1.654 -9.319 4.352 1.00 93.38 120 PHE A O 1
ATOM 958 N N . THR A 1 121 ? 3.761 -10.094 4.368 1.00 93.50 121 THR A N 1
ATOM 959 C CA . THR A 1 121 ? 3.423 -11.429 3.838 1.00 93.50 121 THR A CA 1
ATOM 960 C C . THR A 1 121 ? 2.637 -12.304 4.821 1.00 93.50 121 THR A C 1
ATOM 962 O O . THR A 1 121 ? 2.092 -13.335 4.429 1.00 93.50 121 THR A O 1
ATOM 965 N N . ARG A 1 122 ? 2.550 -11.905 6.097 1.00 92.62 122 ARG A N 1
ATOM 966 C CA . ARG A 1 122 ? 1.868 -12.662 7.160 1.00 92.62 122 ARG A CA 1
ATOM 967 C C . ARG A 1 122 ? 0.511 -12.081 7.551 1.00 92.62 122 ARG A C 1
ATOM 969 O O . ARG A 1 122 ? -0.288 -12.800 8.146 1.00 92.62 122 ARG A O 1
ATOM 976 N N . MET A 1 123 ? 0.234 -10.822 7.210 1.00 93.56 123 MET A N 1
ATOM 977 C CA . MET A 1 123 ? -1.027 -10.158 7.558 1.00 93.56 123 MET A CA 1
ATOM 978 C C . MET A 1 123 ? -2.216 -10.881 6.921 1.00 93.56 123 MET A C 1
ATOM 980 O O . MET A 1 123 ? -2.251 -11.075 5.709 1.00 93.56 123 MET A O 1
ATOM 984 N N . ASN A 1 124 ? -3.220 -11.240 7.719 1.00 95.38 124 ASN A N 1
ATOM 985 C CA . ASN A 1 124 ? -4.420 -11.937 7.257 1.00 95.38 124 ASN A CA 1
ATOM 986 C C . ASN A 1 124 ? -5.690 -11.109 7.524 1.00 95.38 124 ASN A C 1
ATOM 988 O O . ASN A 1 124 ? -6.684 -11.573 8.080 1.00 95.38 124 ASN A O 1
ATOM 992 N N . PHE A 1 125 ? -5.652 -9.852 7.095 1.00 95.25 125 PHE A N 1
ATOM 993 C CA . PHE A 1 125 ? -6.790 -8.937 7.083 1.00 95.25 125 PHE A CA 1
ATOM 994 C C . PHE A 1 125 ? -6.795 -8.133 5.785 1.00 95.25 125 PHE A C 1
ATOM 996 O O . PHE A 1 125 ? -5.875 -8.243 4.979 1.00 95.25 125 PHE A O 1
ATOM 1003 N N . ASN A 1 126 ? -7.826 -7.321 5.577 1.00 96.25 126 ASN A N 1
ATOM 1004 C CA . ASN A 1 126 ? -8.011 -6.495 4.383 1.00 96.25 126 ASN A CA 1
ATOM 1005 C C . ASN A 1 126 ? -7.974 -4.981 4.663 1.00 96.25 126 ASN A C 1
ATOM 1007 O O . ASN A 1 126 ? -8.408 -4.190 3.836 1.00 96.25 126 ASN A O 1
ATOM 1011 N N . TYR A 1 127 ? -7.486 -4.560 5.828 1.00 96.38 127 TYR A N 1
ATOM 1012 C CA . TYR A 1 127 ? -7.306 -3.147 6.157 1.00 96.38 127 TYR A CA 1
ATOM 1013 C C . TYR A 1 127 ? -6.232 -2.479 5.297 1.00 96.38 127 TYR A C 1
ATOM 1015 O O . TYR A 1 127 ? -5.185 -3.071 5.014 1.00 96.38 127 TYR A O 1
ATOM 1023 N N . ALA A 1 128 ? -6.479 -1.221 4.932 1.00 95.56 128 ALA A N 1
ATOM 1024 C CA . ALA A 1 128 ? -5.506 -0.398 4.231 1.00 95.56 128 ALA A CA 1
ATOM 1025 C C . ALA A 1 128 ? -4.344 -0.012 5.160 1.00 95.56 128 ALA A C 1
ATOM 1027 O O . ALA A 1 128 ? -4.533 0.283 6.342 1.00 95.56 128 ALA A O 1
ATOM 1028 N N . MET A 1 129 ? -3.131 -0.000 4.618 1.00 94.31 129 MET A N 1
ATOM 1029 C CA . MET A 1 129 ? -1.906 0.315 5.349 1.00 94.31 129 MET A CA 1
ATOM 1030 C C . MET A 1 129 ? -1.489 1.755 5.093 1.00 94.31 129 MET A C 1
ATOM 1032 O O . MET A 1 129 ? -1.696 2.282 4.003 1.00 94.31 129 MET A O 1
ATOM 1036 N N . ASN A 1 130 ? -0.864 2.399 6.076 1.00 91.12 130 ASN A N 1
ATOM 1037 C CA . ASN A 1 130 ? -0.233 3.693 5.841 1.00 91.12 130 ASN A CA 1
ATOM 1038 C C . ASN A 1 130 ? 0.927 3.523 4.851 1.00 91.12 130 ASN A C 1
ATOM 1040 O O . ASN A 1 130 ? 1.707 2.578 4.945 1.00 91.12 130 ASN A O 1
ATOM 1044 N N . THR A 1 131 ? 1.072 4.470 3.931 1.00 83.44 131 THR A N 1
ATOM 1045 C CA . THR A 1 131 ? 2.232 4.542 3.027 1.00 83.44 131 THR A CA 1
ATOM 1046 C C . THR A 1 131 ? 3.541 4.842 3.756 1.00 83.44 131 THR A C 1
ATOM 1048 O O . THR A 1 131 ? 4.600 4.539 3.224 1.00 83.44 131 THR A O 1
ATOM 1051 N N . ARG A 1 132 ? 3.482 5.407 4.969 1.00 75.31 132 ARG A N 1
ATOM 1052 C CA . ARG A 1 132 ? 4.637 5.680 5.836 1.00 75.31 132 ARG A CA 1
ATOM 1053 C C . ARG A 1 132 ? 4.411 5.070 7.216 1.00 75.31 132 ARG A C 1
ATOM 1055 O O . ARG A 1 132 ? 3.376 5.341 7.826 1.00 75.31 132 ARG A O 1
ATOM 1062 N N . ILE A 1 133 ? 5.370 4.276 7.701 1.00 60.00 133 ILE A N 1
ATOM 1063 C CA . ILE A 1 133 ? 5.318 3.635 9.030 1.00 60.00 133 ILE A CA 1
ATOM 1064 C C . ILE A 1 133 ? 6.260 4.337 10.041 1.00 60.00 133 ILE A C 1
ATOM 1066 O O . ILE A 1 133 ? 6.108 4.144 11.242 1.00 60.00 133 ILE A O 1
ATOM 1070 N N . ALA A 1 134 ? 7.156 5.241 9.613 1.00 47.22 134 ALA A N 1
ATOM 1071 C CA . ALA A 1 134 ? 8.157 5.885 10.487 1.00 47.22 134 ALA A CA 1
ATOM 1072 C C . ALA A 1 134 ? 8.297 7.423 10.250 1.00 47.22 134 ALA A C 1
ATOM 1074 O O . ALA A 1 134 ? 7.714 7.947 9.298 1.00 47.22 134 ALA A O 1
ATOM 1075 N N . PRO A 1 135 ? 8.967 8.193 11.140 1.00 45.41 135 PRO A N 1
ATOM 1076 C CA . PRO A 1 135 ? 8.371 9.271 11.935 1.00 45.41 135 PRO A CA 1
ATOM 1077 C C . PRO A 1 135 ? 8.339 10.650 11.254 1.00 45.41 135 PRO A C 1
ATOM 1079 O O . PRO A 1 135 ? 9.150 10.973 10.393 1.00 45.41 135 PRO A O 1
ATOM 1082 N N . MET A 1 136 ? 7.457 11.521 11.767 1.00 47.91 136 MET A N 1
ATOM 1083 C CA . MET A 1 136 ? 7.304 12.951 11.425 1.00 47.91 136 MET A CA 1
ATOM 1084 C C . MET A 1 136 ? 8.556 13.822 11.641 1.00 47.91 136 MET A C 1
ATOM 1086 O O . MET A 1 136 ? 8.531 15.012 11.324 1.00 47.91 136 MET A O 1
ATOM 1090 N N . HIS A 1 137 ? 9.649 13.273 12.174 1.00 49.25 137 HIS A N 1
ATOM 1091 C CA . HIS A 1 137 ? 10.927 13.972 12.199 1.00 49.25 137 HIS A CA 1
ATOM 1092 C C . HIS A 1 137 ? 11.579 13.824 10.827 1.00 49.25 137 HIS A C 1
ATOM 1094 O O . HIS A 1 137 ? 12.400 12.942 10.595 1.00 49.25 137 HIS A O 1
ATOM 1100 N N . MET A 1 138 ? 11.174 14.691 9.896 1.00 51.53 138 MET A N 1
ATOM 1101 C CA . MET A 1 138 ? 12.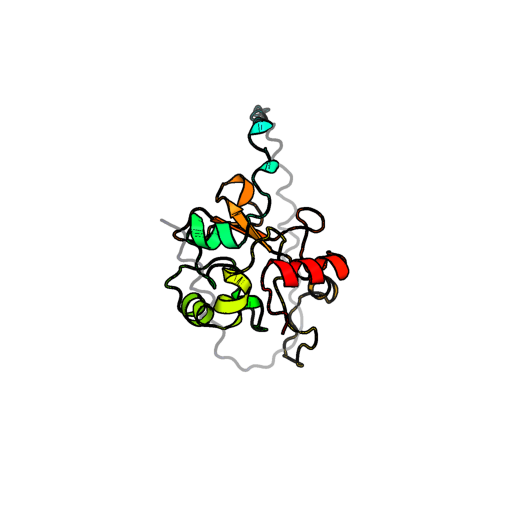022 14.968 8.747 1.00 51.53 138 MET A CA 1
ATOM 1102 C C . MET A 1 138 ? 13.297 15.610 9.308 1.00 51.53 138 MET A C 1
ATOM 1104 O O . MET A 1 138 ? 13.191 16.707 9.862 1.00 51.53 138 MET A O 1
ATOM 1108 N N . PRO A 1 139 ? 14.484 14.972 9.218 1.00 52.59 139 PRO A N 1
ATOM 1109 C CA . PRO A 1 139 ? 15.726 15.722 9.387 1.00 52.59 139 PRO A CA 1
ATOM 1110 C C . PRO A 1 139 ? 15.677 16.921 8.430 1.00 52.59 139 PRO A C 1
ATOM 1112 O O . PRO A 1 139 ? 14.992 16.833 7.410 1.00 52.59 139 PRO A O 1
ATOM 1115 N N . ASP A 1 140 ? 16.335 18.036 8.763 1.00 55.88 140 ASP A N 1
ATOM 1116 C CA . ASP A 1 140 ? 16.369 19.265 7.951 1.00 55.88 140 ASP A CA 1
ATOM 1117 C C . ASP A 1 140 ? 16.990 19.004 6.559 1.00 55.88 140 ASP A C 1
ATOM 1119 O O . ASP A 1 140 ? 18.121 19.377 6.258 1.00 55.88 140 ASP A O 1
ATOM 1123 N N . ILE A 1 141 ? 16.253 18.313 5.691 1.00 52.41 141 ILE A N 1
ATOM 1124 C CA . ILE A 1 141 ? 16.623 17.986 4.325 1.00 52.41 141 ILE A CA 1
ATOM 1125 C C . ILE A 1 141 ? 16.167 19.171 3.484 1.00 52.41 141 ILE A C 1
ATOM 1127 O O . ILE A 1 141 ? 14.974 19.460 3.363 1.00 52.41 141 ILE A O 1
ATOM 1131 N N . TYR A 1 142 ? 17.145 19.882 2.929 1.00 41.62 142 TYR A N 1
ATOM 1132 C CA . TYR A 1 142 ? 16.925 20.972 1.992 1.00 41.62 142 TYR A CA 1
ATOM 1133 C C . TYR A 1 142 ? 17.112 20.470 0.549 1.00 41.62 142 TYR A C 1
ATOM 1135 O O . TYR A 1 142 ? 18.081 19.754 0.290 1.00 41.62 142 TYR A O 1
ATOM 1143 N N . PRO A 1 143 ? 16.249 20.862 -0.407 1.00 54.78 143 PRO A N 1
ATOM 1144 C CA . PRO A 1 143 ? 15.064 21.702 -0.234 1.00 54.78 143 PRO A CA 1
ATOM 1145 C C . PRO A 1 143 ? 13.925 20.952 0.467 1.00 54.78 143 PRO A C 1
ATOM 1147 O O . PRO A 1 143 ? 13.677 19.779 0.189 1.00 54.78 143 PRO A O 1
ATOM 1150 N N . LYS A 1 144 ? 13.213 21.658 1.358 1.00 54.09 144 LYS A N 1
ATOM 1151 C CA . LYS A 1 144 ? 12.002 21.124 1.989 1.00 54.09 144 LYS A CA 1
ATOM 1152 C C . LYS A 1 144 ? 11.031 20.720 0.875 1.00 54.09 144 LYS A C 1
ATOM 1154 O O . LYS A 1 144 ? 10.763 21.547 -0.000 1.00 54.09 144 LYS A O 1
ATOM 1159 N N . PRO A 1 145 ? 10.523 19.479 0.865 1.00 53.62 145 PRO A N 1
ATOM 1160 C CA . PRO A 1 145 ? 9.589 19.065 -0.166 1.00 53.62 145 PRO A CA 1
ATOM 1161 C C . PRO A 1 145 ? 8.344 19.962 -0.103 1.00 53.62 145 PRO A C 1
ATOM 1163 O O . PRO A 1 145 ? 7.861 20.275 0.981 1.00 53.62 145 PRO A O 1
ATOM 1166 N N . HIS A 1 146 ? 7.825 20.381 -1.261 1.00 53.72 146 HIS A N 1
ATOM 1167 C CA . HIS A 1 146 ? 6.678 21.298 -1.384 1.00 53.72 146 HIS A CA 1
ATOM 1168 C C . HIS A 1 146 ? 5.331 20.709 -0.913 1.00 53.72 146 HIS A C 1
ATOM 1170 O O . HIS A 1 146 ? 4.285 21.297 -1.170 1.00 53.72 146 HIS A O 1
ATOM 1176 N N . VAL A 1 147 ? 5.341 19.554 -0.246 1.00 58.72 147 VAL A N 1
ATOM 1177 C CA . VAL A 1 147 ? 4.141 18.936 0.325 1.00 58.72 147 VAL A CA 1
ATOM 1178 C C . VAL A 1 147 ? 3.733 19.728 1.557 1.00 58.72 147 VAL A C 1
ATOM 1180 O O . VAL A 1 147 ? 4.553 20.000 2.439 1.00 58.72 147 VAL A O 1
ATOM 1183 N N . SER A 1 148 ? 2.465 20.110 1.622 1.00 59.19 148 SER A N 1
ATOM 1184 C CA . SER A 1 148 ? 1.934 20.823 2.775 1.00 59.19 148 SER A CA 1
ATOM 1185 C C . SER A 1 148 ? 2.039 19.959 4.039 1.00 59.19 148 SER A C 1
ATOM 1187 O O . SER A 1 148 ? 1.936 18.731 4.001 1.00 59.19 148 SER A O 1
ATOM 1189 N N . LEU A 1 149 ? 2.201 20.604 5.199 1.00 59.09 149 LEU A N 1
ATOM 1190 C CA . LEU A 1 149 ? 2.103 19.943 6.510 1.00 59.09 149 LEU A CA 1
ATOM 1191 C C . LEU A 1 149 ? 0.798 19.144 6.648 1.00 59.09 149 LEU A C 1
ATOM 1193 O O . LEU A 1 149 ? 0.777 18.115 7.313 1.00 59.09 149 LEU A O 1
ATOM 1197 N N . GLN A 1 150 ? -0.265 19.589 5.976 1.00 62.38 150 GLN A N 1
ATOM 1198 C CA . GLN A 1 150 ? -1.562 18.927 5.968 1.00 62.38 150 GLN A CA 1
ATOM 1199 C C . GLN A 1 150 ? -1.543 17.601 5.187 1.00 62.38 150 GLN A C 1
ATOM 1201 O O . GLN A 1 150 ? -2.018 16.583 5.695 1.00 62.38 150 GLN A O 1
ATOM 1206 N N . GLU A 1 151 ? -0.922 17.574 4.007 1.00 61.16 151 GLU A N 1
ATOM 1207 C CA . GLU A 1 151 ? -0.707 16.344 3.225 1.00 61.16 151 GLU A CA 1
ATOM 1208 C C . GLU A 1 151 ? 0.238 15.370 3.939 1.00 61.16 151 GLU A C 1
ATOM 1210 O O . GLU A 1 151 ? 0.061 14.158 3.866 1.00 61.16 151 GLU A O 1
ATOM 1215 N N . LEU A 1 152 ? 1.212 15.884 4.694 1.00 57.44 152 LEU A N 1
ATOM 1216 C CA . LEU A 1 152 ? 2.071 15.063 5.552 1.00 57.44 152 LEU A CA 1
ATOM 1217 C C . LEU A 1 152 ? 1.327 14.528 6.787 1.00 57.44 152 LEU A C 1
ATOM 1219 O O . LEU A 1 152 ? 1.634 13.433 7.252 1.00 57.44 152 LEU A O 1
ATOM 1223 N N . SER A 1 153 ? 0.351 15.283 7.307 1.00 58.69 153 SER A N 1
ATOM 1224 C CA . SER A 1 153 ? -0.447 14.913 8.487 1.00 58.69 153 SER A CA 1
ATOM 1225 C C . SER A 1 153 ? -1.524 13.864 8.208 1.00 58.69 153 SER A C 1
ATOM 122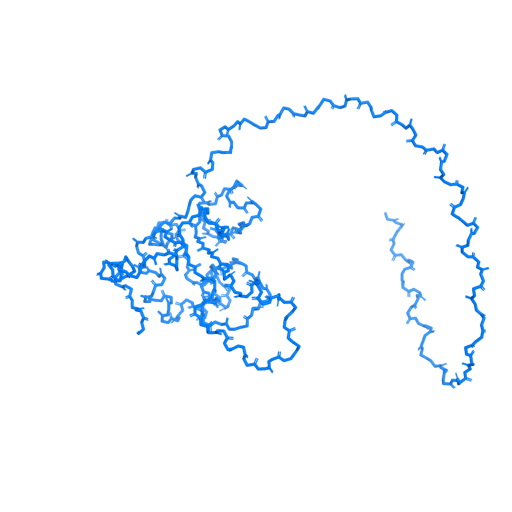7 O O . SER A 1 153 ? -2.013 13.224 9.135 1.00 58.69 153 SER A O 1
ATOM 1229 N N . THR A 1 154 ? -1.874 13.652 6.938 1.00 65.50 154 THR A N 1
ATOM 1230 C CA . THR A 1 154 ? -2.834 12.632 6.506 1.00 65.50 154 THR A CA 1
ATOM 1231 C C . THR A 1 154 ? -2.112 11.613 5.629 1.00 65.50 154 THR A C 1
ATOM 1233 O O . THR A 1 154 ? -2.203 11.687 4.405 1.00 65.50 154 THR A O 1
ATOM 1236 N N . PRO A 1 155 ? -1.362 10.654 6.224 1.00 69.56 155 PRO A N 1
ATOM 1237 C CA . PRO A 1 155 ? -0.632 9.678 5.432 1.00 69.56 155 PRO A CA 1
ATOM 1238 C C . PRO A 1 155 ? -1.602 9.019 4.459 1.00 69.56 155 PRO A C 1
ATOM 1240 O O . PRO A 1 155 ? -2.680 8.574 4.867 1.00 69.56 155 PRO A O 1
ATOM 1243 N N . GLN A 1 156 ? -1.244 8.959 3.183 1.00 85.62 156 GLN A N 1
ATOM 1244 C CA . GLN A 1 156 ? -2.046 8.198 2.239 1.00 85.62 156 GLN A CA 1
ATOM 1245 C C . GLN A 1 156 ? -2.081 6.748 2.714 1.00 85.62 156 GLN A C 1
ATOM 1247 O O . GLN A 1 156 ? -1.061 6.201 3.151 1.00 85.62 156 GLN A O 1
ATOM 1252 N N . THR A 1 157 ? -3.262 6.152 2.682 1.00 92.56 157 THR A N 1
ATOM 1253 C CA . THR A 1 157 ? -3.457 4.734 2.963 1.00 92.56 157 THR A CA 1
ATOM 1254 C C . THR A 1 157 ? -3.562 3.977 1.655 1.00 92.56 157 THR A C 1
ATOM 1256 O O . THR A 1 157 ? -3.959 4.545 0.639 1.00 92.56 157 THR A O 1
ATOM 1259 N N . TRP A 1 158 ? -3.178 2.709 1.646 1.00 94.56 158 TRP A N 1
ATOM 1260 C CA . TRP A 1 158 ? -3.153 1.922 0.423 1.00 94.56 158 TRP A CA 1
ATOM 1261 C C . TRP A 1 158 ? -3.404 0.442 0.688 1.00 94.56 158 TRP A C 1
ATOM 1263 O O . TRP A 1 158 ? -3.211 -0.052 1.800 1.00 94.56 158 TRP A O 1
ATOM 1273 N N . CYS A 1 159 ? -3.822 -0.274 -0.348 1.00 96.50 159 CYS A N 1
ATOM 1274 C CA . CYS A 1 159 ? -3.987 -1.720 -0.304 1.00 96.50 159 CYS A CA 1
ATOM 1275 C C . CYS A 1 159 ? -3.900 -2.334 -1.704 1.00 96.50 159 CYS A C 1
ATOM 1277 O O . CYS A 1 159 ? -3.857 -1.625 -2.716 1.00 96.50 159 CYS A O 1
ATOM 1279 N N . TYR A 1 160 ? -3.890 -3.665 -1.762 1.00 97.19 160 TYR A N 1
ATOM 1280 C CA . TYR A 1 160 ? -4.094 -4.399 -3.005 1.00 97.19 160 TYR A CA 1
ATOM 1281 C C . TYR A 1 160 ? -5.583 -4.530 -3.325 1.00 97.19 160 TYR A C 1
ATOM 1283 O O . TYR A 1 160 ? -6.402 -4.763 -2.441 1.00 97.19 160 TYR A O 1
ATOM 1291 N N . VAL A 1 161 ? -5.922 -4.435 -4.605 1.00 96.12 161 VAL A N 1
ATOM 1292 C CA . VAL A 1 161 ? -7.255 -4.700 -5.159 1.00 96.12 161 VAL A CA 1
ATOM 1293 C C . VAL A 1 161 ? -7.127 -5.582 -6.396 1.00 96.12 161 VAL A C 1
ATOM 1295 O O . VAL A 1 161 ? -6.045 -5.700 -6.979 1.00 96.12 161 VAL A O 1
ATOM 1298 N N . ARG A 1 162 ? -8.228 -6.198 -6.837 1.00 95.25 162 ARG A N 1
ATOM 1299 C CA . ARG A 1 162 ? -8.232 -6.936 -8.109 1.00 95.25 162 ARG A CA 1
ATOM 1300 C C . ARG A 1 162 ? -7.963 -5.977 -9.265 1.00 95.25 162 ARG A C 1
ATOM 1302 O O . ARG A 1 162 ? -8.568 -4.905 -9.341 1.00 95.25 162 ARG A O 1
ATOM 1309 N N . ALA A 1 163 ? -7.087 -6.377 -10.183 1.00 93.75 163 ALA A N 1
ATOM 1310 C CA . ALA A 1 163 ? -6.829 -5.625 -11.399 1.00 93.75 163 ALA A CA 1
ATOM 1311 C C . ALA A 1 163 ? -8.105 -5.574 -12.242 1.00 93.75 163 ALA A C 1
ATOM 1313 O O . ALA A 1 163 ? -8.574 -6.581 -12.771 1.00 93.75 163 ALA A O 1
ATOM 1314 N N . SER A 1 164 ? -8.671 -4.384 -12.363 1.00 90.88 164 SER A N 1
ATOM 1315 C CA . SER A 1 164 ? -9.775 -4.100 -13.267 1.00 90.88 164 SER A CA 1
ATOM 1316 C C . SER A 1 164 ? -9.702 -2.636 -13.655 1.00 90.88 164 SER A C 1
ATOM 1318 O O . SER A 1 164 ? -9.255 -1.810 -12.864 1.00 90.88 164 SER A O 1
ATOM 1320 N N . LEU A 1 165 ? -10.177 -2.296 -14.852 1.00 85.12 165 LEU A N 1
ATOM 1321 C CA . LEU A 1 165 ? -10.152 -0.913 -15.328 1.00 85.12 165 LEU A CA 1
ATOM 1322 C C . LEU A 1 165 ? -10.833 0.052 -14.338 1.00 85.12 165 LEU A C 1
ATOM 1324 O O . LEU A 1 165 ? -10.386 1.182 -14.177 1.00 85.12 165 LEU A O 1
ATOM 1328 N N . THR A 1 166 ? -11.871 -0.418 -13.641 1.00 86.06 166 THR A N 1
ATOM 1329 C CA . THR A 1 166 ? -12.634 0.352 -12.652 1.00 86.06 166 THR A CA 1
ATOM 1330 C C . THR A 1 166 ? -11.908 0.537 -11.324 1.00 86.06 166 THR A C 1
ATOM 1332 O O . THR A 1 166 ? -12.072 1.577 -10.704 1.00 86.06 166 THR A O 1
ATOM 1335 N N . CYS A 1 167 ? -11.126 -0.447 -10.869 1.00 85.44 167 CYS A N 1
ATOM 1336 C CA . CYS A 1 167 ? -10.407 -0.352 -9.591 1.00 85.44 167 CYS A CA 1
ATOM 1337 C C . CYS A 1 167 ? -9.002 0.233 -9.749 1.00 85.44 167 CYS A C 1
ATOM 1339 O O . CYS A 1 167 ? -8.442 0.772 -8.798 1.00 85.44 167 CYS A O 1
ATOM 1341 N N . SER A 1 168 ? -8.426 0.124 -10.946 1.00 81.19 168 SER A N 1
ATOM 1342 C CA . SER A 1 168 ? -7.120 0.687 -11.267 1.00 81.19 168 SER A CA 1
ATOM 1343 C C . SER A 1 168 ? -7.192 2.181 -11.597 1.00 81.19 168 SER A C 1
ATOM 1345 O O . SER A 1 168 ? -6.162 2.830 -11.606 1.00 81.19 168 SER A O 1
ATOM 1347 N N . MET A 1 169 ? -8.362 2.762 -11.864 1.00 78.94 169 MET A N 1
ATOM 1348 C CA . MET A 1 169 ? -8.484 4.178 -12.232 1.00 78.94 169 MET A CA 1
ATOM 1349 C C . MET A 1 169 ? -9.413 4.924 -11.269 1.00 78.94 169 MET A C 1
ATOM 1351 O O . MET A 1 169 ? -10.429 4.364 -10.867 1.00 78.94 169 MET A O 1
ATOM 1355 N N . PRO A 1 170 ? -9.125 6.195 -10.931 1.00 73.06 170 PRO A N 1
ATOM 1356 C CA . PRO A 1 170 ? -7.955 6.991 -11.331 1.00 73.06 170 PRO A CA 1
ATOM 1357 C C . PRO A 1 170 ? -6.733 6.838 -10.402 1.00 73.06 170 PRO A C 1
ATOM 1359 O O . PRO A 1 170 ? -5.668 7.361 -10.715 1.00 73.06 170 PRO A O 1
ATOM 1362 N N . HIS A 1 171 ? -6.873 6.144 -9.270 1.00 76.75 171 HIS A N 1
ATOM 1363 C CA . HIS A 1 171 ? -5.870 6.125 -8.191 1.00 76.75 171 HIS A CA 1
ATOM 1364 C C . HIS A 1 171 ? -5.187 4.768 -7.990 1.00 76.75 171 HIS A C 1
ATOM 1366 O O . HIS A 1 171 ? -4.529 4.541 -6.971 1.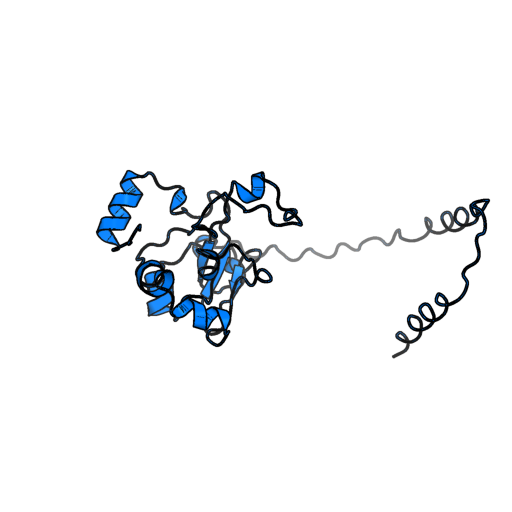00 76.75 171 HIS A O 1
ATOM 1372 N N . GLY A 1 172 ? -5.371 3.851 -8.939 1.00 83.06 172 GLY A N 1
ATOM 1373 C CA . GLY A 1 172 ? -4.771 2.533 -8.895 1.00 83.06 172 GLY A CA 1
ATOM 1374 C C . GLY A 1 172 ? -3.626 2.364 -9.892 1.00 83.06 172 GLY A C 1
ATOM 1375 O O . GLY A 1 172 ? -3.531 3.036 -10.914 1.00 83.06 172 GLY A O 1
ATOM 1376 N N . HIS A 1 173 ? -2.728 1.432 -9.605 1.00 91.44 173 HIS A N 1
ATOM 1377 C CA . HIS A 1 173 ? -1.633 1.077 -10.498 1.00 91.44 173 HIS A CA 1
ATOM 1378 C C . HIS A 1 173 ? -1.523 -0.433 -10.591 1.00 91.44 173 HIS A C 1
ATOM 1380 O O . HIS A 1 173 ? -1.402 -1.119 -9.577 1.00 91.44 173 HIS A O 1
ATOM 1386 N N . HIS A 1 174 ? -1.569 -0.950 -11.815 1.00 94.81 174 HIS A N 1
ATOM 1387 C CA . HIS A 1 174 ? -1.432 -2.377 -12.068 1.00 94.81 174 HIS A CA 1
ATOM 1388 C C . HIS A 1 174 ? -0.080 -2.898 -11.572 1.00 94.81 174 HIS A C 1
ATOM 1390 O O . HIS A 1 174 ? 0.955 -2.278 -11.821 1.00 94.81 174 HIS A O 1
ATOM 1396 N N . VAL A 1 175 ? -0.099 -4.043 -10.890 1.00 95.94 175 VAL A N 1
ATOM 1397 C CA . VAL A 1 175 ? 1.097 -4.708 -10.365 1.00 95.94 175 VAL A CA 1
ATOM 1398 C C . VAL A 1 175 ? 1.597 -5.707 -11.410 1.00 95.94 175 VAL A C 1
ATOM 1400 O O . VAL A 1 175 ? 0.936 -6.727 -11.630 1.00 95.94 175 VAL A O 1
ATOM 1403 N N . PRO A 1 176 ? 2.742 -5.449 -12.069 1.00 95.62 176 PRO A N 1
ATOM 1404 C CA . PRO A 1 176 ? 3.178 -6.263 -13.194 1.00 95.62 176 PRO A CA 1
ATOM 1405 C C . PRO A 1 176 ? 3.369 -7.739 -12.836 1.00 95.62 176 PRO A C 1
ATOM 1407 O O . PRO A 1 176 ? 3.969 -8.070 -11.812 1.00 95.62 176 PRO A O 1
ATOM 1410 N N . GLY A 1 177 ? 2.892 -8.617 -13.721 1.00 95.56 177 GLY A N 1
ATOM 1411 C CA . GLY A 1 177 ? 2.983 -10.071 -13.555 1.00 95.56 177 GLY A CA 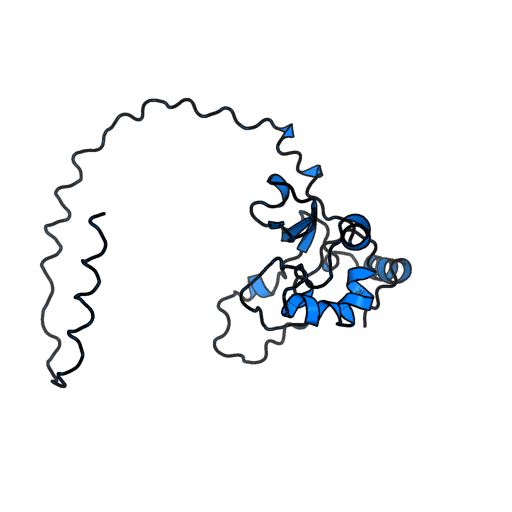1
ATOM 1412 C C . GLY A 1 177 ? 1.929 -10.674 -12.624 1.00 95.56 177 GLY A C 1
ATOM 1413 O O . GLY A 1 177 ? 2.023 -11.854 -12.307 1.00 95.56 177 GLY A O 1
ATOM 1414 N N . THR A 1 178 ? 0.933 -9.893 -12.194 1.00 96.62 178 THR A N 1
ATOM 1415 C CA . THR A 1 178 ? -0.117 -10.345 -11.269 1.00 96.62 178 THR A CA 1
ATOM 1416 C C . THR A 1 178 ? -1.510 -9.944 -11.757 1.00 96.62 178 THR A C 1
ATOM 1418 O O . THR A 1 178 ? -1.658 -9.129 -12.665 1.00 96.62 178 THR A O 1
ATOM 1421 N N . GLY A 1 179 ? -2.550 -10.481 -11.116 1.00 95.38 179 GLY A N 1
ATOM 1422 C CA . GLY A 1 179 ? -3.939 -10.045 -11.291 1.00 95.38 179 GLY A CA 1
ATOM 1423 C C . GLY A 1 179 ? -4.338 -8.866 -10.396 1.00 95.38 179 GLY A C 1
ATOM 1424 O O . GLY A 1 179 ? -5.526 -8.711 -10.112 1.00 95.38 179 GLY A O 1
ATOM 1425 N N . LEU A 1 180 ? -3.383 -8.066 -9.906 1.00 96.94 180 LEU A N 1
ATOM 1426 C CA . LEU A 1 180 ? -3.616 -7.050 -8.875 1.00 96.94 180 LEU A CA 1
ATOM 1427 C C . LEU A 1 180 ? -3.377 -5.616 -9.347 1.00 96.94 180 LEU A C 1
ATOM 1429 O O . LEU A 1 180 ? -2.735 -5.329 -10.361 1.00 96.94 180 LEU A O 1
ATOM 1433 N N . SER A 1 181 ? -3.901 -4.679 -8.569 1.00 96.06 181 SER A N 1
ATOM 1434 C CA . S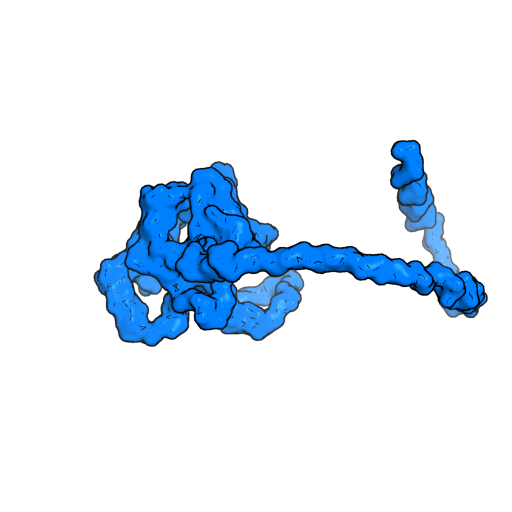ER A 1 181 ? -3.500 -3.278 -8.583 1.00 96.06 181 SER A CA 1
ATOM 1435 C C . SER A 1 181 ? -3.257 -2.793 -7.163 1.00 96.06 181 SER A C 1
ATOM 1437 O O . SER A 1 181 ? -3.901 -3.251 -6.224 1.00 96.06 181 SER A O 1
ATOM 1439 N N . VAL A 1 182 ? -2.332 -1.857 -7.012 1.00 94.81 182 VAL A N 1
ATOM 1440 C CA . VAL A 1 182 ? -2.201 -1.044 -5.805 1.00 94.81 182 VAL A CA 1
ATOM 1441 C C . VAL A 1 182 ? -3.198 0.091 -5.912 1.00 94.81 182 VAL A C 1
ATOM 1443 O O . VAL A 1 182 ? -3.201 0.762 -6.936 1.00 94.81 182 VAL A O 1
ATOM 1446 N N . LYS A 1 183 ? -4.007 0.323 -4.883 1.00 93.50 183 LYS A N 1
ATOM 1447 C CA . LYS A 1 183 ? -4.963 1.432 -4.807 1.00 93.50 183 LYS A CA 1
ATOM 1448 C C . LYS A 1 183 ? -4.579 2.347 -3.651 1.00 93.50 183 LYS A C 1
ATOM 1450 O O . LYS A 1 183 ? -4.373 1.862 -2.538 1.00 93.50 183 LYS A O 1
ATOM 1455 N N . LEU A 1 184 ? -4.508 3.652 -3.910 1.00 91.06 184 LEU A N 1
ATOM 1456 C CA . LEU A 1 184 ? -4.532 4.657 -2.848 1.00 91.06 184 LEU A CA 1
ATOM 1457 C C . LEU A 1 184 ? -5.979 4.827 -2.378 1.00 91.06 184 LEU A C 1
ATOM 1459 O O . LEU A 1 184 ? -6.877 5.018 -3.194 1.00 91.06 184 LEU A O 1
ATOM 1463 N N . VAL A 1 185 ? -6.190 4.701 -1.075 1.00 91.00 185 VAL A N 1
ATOM 1464 C CA . VAL A 1 185 ? -7.507 4.680 -0.437 1.00 91.00 185 VAL A CA 1
ATOM 1465 C C . VAL A 1 185 ? -7.824 6.073 0.087 1.00 91.00 185 VAL A C 1
ATOM 1467 O O . VAL A 1 185 ? -7.039 6.634 0.857 1.00 91.00 185 VAL A O 1
ATOM 1470 N N . GLU A 1 186 ? -8.970 6.617 -0.319 1.00 89.12 186 GLU A N 1
ATOM 1471 C CA . GLU A 1 186 ? -9.469 7.888 0.207 1.00 89.12 186 GLU A CA 1
ATOM 1472 C C . GLU A 1 186 ? -10.011 7.730 1.641 1.00 89.12 186 GLU A C 1
ATOM 1474 O O . GLU A 1 186 ? -10.487 6.651 2.013 1.00 89.12 186 GLU A O 1
ATOM 1479 N N . PRO A 1 187 ? -9.985 8.792 2.470 1.00 87.44 187 PRO A N 1
ATOM 1480 C CA . PRO A 1 187 ? -10.555 8.742 3.814 1.00 87.44 187 PRO A CA 1
ATOM 1481 C C . PRO A 1 187 ? -12.015 8.260 3.811 1.00 87.44 187 PRO A C 1
ATOM 1483 O O . PRO A 1 187 ? -12.880 8.864 3.179 1.00 87.44 187 PRO A O 1
ATOM 1486 N N . GLY A 1 188 ? -12.289 7.177 4.543 1.00 87.88 188 GLY A N 1
ATOM 1487 C CA . GLY A 1 188 ? -13.625 6.582 4.661 1.00 87.88 188 GLY A CA 1
ATOM 1488 C C . GLY A 1 188 ? -14.030 5.628 3.531 1.00 87.88 188 GLY A C 1
ATOM 1489 O O . GLY A 1 188 ? -15.116 5.057 3.611 1.00 87.88 188 GLY A O 1
ATOM 1490 N N . GLU A 1 189 ? -13.194 5.424 2.506 1.00 90.19 189 GLU A N 1
ATOM 1491 C CA . GLU A 1 189 ? -13.489 4.484 1.417 1.00 90.19 189 GLU A CA 1
ATOM 1492 C C . GLU A 1 189 ? -13.302 3.020 1.845 1.00 90.19 189 GLU A C 1
ATOM 1494 O O . GLU A 1 189 ? -14.217 2.208 1.716 1.00 90.19 189 GLU A O 1
ATOM 1499 N N . ASP A 1 190 ? -12.129 2.696 2.387 1.00 92.38 190 ASP A N 1
ATOM 1500 C CA . ASP A 1 190 ? -11.818 1.413 3.011 1.00 92.38 190 ASP A CA 1
ATOM 1501 C C . ASP A 1 190 ? -11.238 1.678 4.410 1.00 92.38 190 ASP A C 1
ATOM 1503 O O . ASP A 1 190 ? -10.627 2.717 4.669 1.00 92.38 190 ASP A O 1
ATOM 1507 N N . VAL A 1 191 ? -11.435 0.741 5.340 1.00 94.19 191 VAL A N 1
ATOM 1508 C CA . VAL A 1 191 ? -10.963 0.904 6.722 1.00 94.19 191 VAL A CA 1
ATOM 1509 C C . VAL A 1 191 ? -9.441 0.781 6.755 1.00 94.19 191 VAL A C 1
ATOM 1511 O O . VAL A 1 191 ? -8.893 -0.280 6.442 1.00 94.19 191 VAL A O 1
ATOM 1514 N N . ALA A 1 192 ? -8.749 1.844 7.158 1.00 94.12 192 ALA A N 1
ATOM 1515 C CA . ALA A 1 192 ? -7.312 1.792 7.372 1.00 94.12 192 ALA A CA 1
ATOM 1516 C C . ALA A 1 192 ? -6.973 1.234 8.757 1.00 94.12 192 ALA A C 1
ATOM 1518 O O . ALA A 1 192 ? -7.691 1.458 9.731 1.00 94.12 192 ALA A O 1
ATOM 1519 N N . LEU A 1 193 ? -5.832 0.548 8.863 1.00 93.44 193 LEU A N 1
ATOM 1520 C CA . LEU A 1 193 ? -5.359 -0.030 10.123 1.00 93.44 193 LEU A CA 1
ATOM 1521 C C . LEU A 1 193 ? -5.187 1.042 11.215 1.00 93.44 193 LEU A C 1
ATOM 1523 O O . LEU A 1 193 ? -5.495 0.790 12.375 1.00 93.44 193 LEU A O 1
ATOM 1527 N N . ARG A 1 194 ? -4.744 2.248 10.834 1.00 90.75 194 ARG A N 1
ATOM 1528 C CA . ARG A 1 194 ? -4.537 3.383 11.751 1.00 90.75 194 ARG A CA 1
ATOM 1529 C C . ARG A 1 194 ? -5.819 4.014 12.295 1.00 90.75 194 ARG A C 1
ATOM 1531 O O . ARG A 1 194 ? -5.753 4.731 13.285 1.00 90.75 194 ARG A O 1
ATOM 1538 N N . ASP A 1 195 ? -6.948 3.772 11.634 1.00 92.19 195 ASP A N 1
ATOM 1539 C CA . ASP A 1 195 ? -8.244 4.331 12.022 1.00 92.19 195 ASP A CA 1
ATOM 1540 C C . ASP A 1 195 ? -8.978 3.377 12.983 1.00 92.19 195 ASP A C 1
ATOM 1542 O O . ASP A 1 195 ? -10.070 3.678 13.466 1.00 92.19 195 ASP A O 1
ATOM 1546 N N . LEU A 1 196 ? -8.397 2.202 13.259 1.00 93.44 196 LEU A N 1
ATOM 1547 C CA . LEU A 1 196 ? -8.946 1.251 14.213 1.00 93.44 196 LEU A CA 1
ATOM 1548 C C . LEU A 1 196 ? -8.694 1.708 15.656 1.00 93.44 196 LEU A C 1
ATOM 1550 O O . LEU A 1 196 ? -7.620 2.230 15.962 1.00 93.44 196 LEU A O 1
ATOM 1554 N N . PRO A 1 197 ? -9.640 1.444 16.575 1.00 95.62 197 PRO A N 1
ATOM 1555 C CA . PRO A 1 197 ? -9.387 1.631 17.995 1.00 95.62 197 PRO A CA 1
ATOM 1556 C C . PRO A 1 197 ? -8.267 0.690 18.459 1.00 95.62 197 PRO A C 1
ATOM 1558 O O . PRO A 1 197 ? -8.118 -0.423 17.939 1.00 95.62 197 PRO A O 1
ATOM 1561 N N . MET A 1 198 ? -7.488 1.131 19.449 1.00 93.81 198 MET A N 1
ATOM 1562 C CA . MET A 1 198 ? -6.301 0.418 19.930 1.00 93.81 198 MET A CA 1
ATOM 1563 C C . MET A 1 198 ? -6.619 -1.021 20.354 1.00 93.81 198 MET A C 1
ATOM 1565 O O . MET A 1 198 ? -5.869 -1.939 20.039 1.00 93.81 198 MET A O 1
ATOM 1569 N N . GLU A 1 199 ? -7.763 -1.245 21.000 1.00 95.81 199 GLU A N 1
ATOM 1570 C CA . GLU A 1 199 ? -8.216 -2.569 21.436 1.00 95.81 199 GLU A CA 1
ATOM 1571 C C . GLU A 1 199 ? -8.306 -3.537 20.251 1.00 95.81 199 GLU A C 1
ATOM 1573 O O . GLU A 1 199 ? -7.835 -4.672 20.317 1.00 95.81 199 GLU A O 1
ATOM 1578 N N . LYS A 1 200 ? -8.830 -3.054 19.121 1.00 94.62 200 LYS A N 1
ATOM 1579 C CA . LYS A 1 200 ? -8.951 -3.846 17.899 1.00 94.62 200 LYS A CA 1
ATOM 1580 C C . LYS A 1 200 ? -7.595 -4.090 17.239 1.00 94.62 200 LYS A C 1
ATOM 1582 O O . LYS A 1 200 ? -7.387 -5.169 16.693 1.00 94.62 200 LYS A O 1
ATOM 1587 N N . ILE A 1 201 ? -6.668 -3.133 17.304 1.00 92.81 201 ILE A N 1
ATOM 1588 C CA . ILE A 1 201 ? -5.289 -3.325 16.824 1.00 92.81 201 ILE A CA 1
ATOM 1589 C C . ILE A 1 201 ? -4.591 -4.422 17.640 1.00 92.81 201 ILE A C 1
ATOM 1591 O O . ILE A 1 201 ? -3.966 -5.309 17.062 1.00 92.81 201 ILE A O 1
ATOM 1595 N N . LEU A 1 202 ? -4.747 -4.418 18.967 1.00 92.12 202 LEU A N 1
ATOM 1596 C CA . LEU A 1 202 ? -4.185 -5.449 19.844 1.00 92.12 202 LEU A CA 1
ATOM 1597 C C . LEU A 1 202 ? -4.780 -6.834 19.560 1.00 92.12 202 LEU A C 1
ATOM 1599 O O . LEU A 1 202 ? -4.055 -7.829 19.548 1.00 92.12 202 LEU A O 1
ATOM 1603 N N . ASP A 1 203 ? -6.081 -6.913 19.292 1.00 93.12 203 ASP A N 1
ATOM 1604 C CA . ASP A 1 203 ? -6.724 -8.174 18.917 1.00 93.12 203 ASP A CA 1
ATOM 1605 C C . ASP A 1 203 ? -6.271 -8.669 17.540 1.00 93.12 203 ASP A C 1
ATOM 1607 O O . ASP A 1 203 ? -6.041 -9.870 17.354 1.00 93.12 203 ASP A O 1
ATOM 1611 N N . LEU A 1 204 ? -6.047 -7.759 16.587 1.00 91.62 204 LEU A N 1
ATOM 1612 C CA . LEU A 1 204 ? -5.425 -8.100 15.308 1.00 91.62 204 LEU A CA 1
ATOM 1613 C C . LEU A 1 204 ? -4.001 -8.610 15.495 1.00 91.62 204 LEU A C 1
ATOM 1615 O O . LEU A 1 204 ? -3.650 -9.611 14.878 1.00 91.62 204 LEU A O 1
ATOM 1619 N N . ALA A 1 205 ? -3.205 -7.990 16.366 1.00 90.19 205 ALA A N 1
ATOM 1620 C CA . ALA A 1 205 ? -1.837 -8.425 16.622 1.00 90.19 205 ALA A CA 1
ATOM 1621 C C . ALA A 1 205 ? -1.779 -9.850 17.188 1.00 90.19 205 ALA A C 1
ATOM 1623 O O . ALA A 1 205 ? -1.025 -10.683 16.681 1.00 90.19 205 ALA A O 1
ATOM 1624 N N . LYS A 1 206 ? -2.657 -10.173 18.148 1.00 90.69 206 LYS A N 1
ATOM 1625 C CA . LYS A 1 206 ? -2.787 -11.530 18.710 1.00 90.69 206 LYS A CA 1
ATOM 1626 C C . LYS A 1 206 ? -3.198 -12.568 17.664 1.00 90.69 206 LYS A C 1
ATOM 1628 O O . LYS A 1 206 ? -2.709 -13.692 17.694 1.00 90.69 206 LYS A O 1
ATOM 1633 N N . THR A 1 207 ? -4.116 -12.211 16.765 1.00 88.44 207 THR A N 1
ATOM 1634 C CA . THR A 1 207 ? -4.713 -13.152 15.800 1.00 88.44 207 THR A CA 1
ATOM 1635 C C . THR A 1 207 ? -3.908 -13.310 14.512 1.00 88.44 207 THR A C 1
ATOM 1637 O O . THR A 1 207 ? -3.921 -14.385 13.918 1.00 88.44 207 THR A O 1
ATOM 1640 N N . ASN A 1 208 ? -3.199 -12.267 14.076 1.00 79.94 208 ASN A N 1
ATOM 1641 C CA . ASN A 1 208 ? -2.498 -12.223 12.788 1.00 79.94 208 ASN A CA 1
ATOM 1642 C C . ASN A 1 208 ? -0.977 -12.342 12.912 1.00 79.94 208 ASN A C 1
ATOM 1644 O O . ASN A 1 208 ? -0.284 -12.264 11.901 1.00 79.94 208 ASN A O 1
ATOM 1648 N N . ILE A 1 209 ? -0.456 -12.536 14.129 1.00 76.38 209 ILE A N 1
ATOM 1649 C CA . ILE A 1 209 ? 0.985 -12.573 14.406 1.00 76.38 209 ILE A CA 1
ATOM 1650 C C . ILE A 1 209 ? 1.675 -11.324 13.827 1.00 76.38 209 ILE A C 1
ATOM 1652 O O . ILE A 1 209 ? 2.726 -11.416 13.192 1.00 76.38 209 ILE A O 1
ATOM 1656 N N . LEU A 1 210 ? 1.040 -10.156 13.994 1.00 77.25 210 LEU A N 1
ATOM 1657 C CA . LEU A 1 210 ? 1.705 -8.895 13.687 1.00 77.25 210 LEU A CA 1
ATOM 1658 C C . LEU A 1 21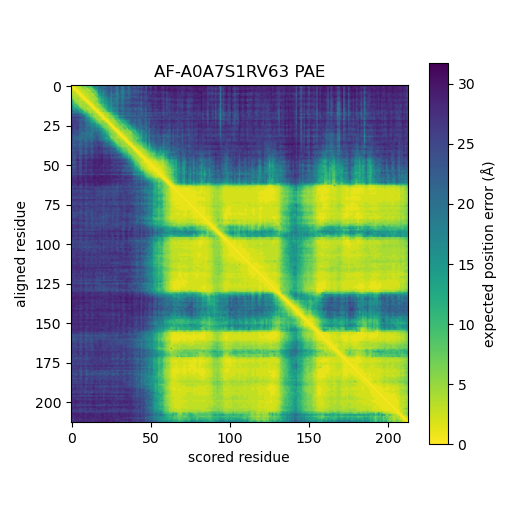0 ? 2.771 -8.674 14.751 1.00 77.25 210 LEU A C 1
ATOM 1660 O O . LEU A 1 210 ? 2.448 -8.541 15.932 1.00 77.25 210 LEU A O 1
ATOM 1664 N N . ASP A 1 211 ? 4.022 -8.626 14.318 1.00 68.06 211 ASP A N 1
ATOM 1665 C CA . ASP A 1 211 ? 5.110 -8.131 15.142 1.00 68.06 211 ASP A CA 1
ATOM 1666 C C . ASP A 1 211 ? 5.056 -6.599 15.100 1.00 68.06 211 ASP A C 1
ATOM 1668 O O . ASP A 1 211 ? 5.306 -5.993 14.056 1.00 68.06 211 ASP A O 1
ATOM 1672 N N . LEU A 1 212 ? 4.591 -5.977 16.187 1.00 65.38 212 LEU A N 1
ATOM 1673 C CA . LEU A 1 212 ? 4.416 -4.522 16.261 1.00 65.38 212 LEU A CA 1
ATOM 1674 C C . LEU A 1 212 ? 5.722 -3.773 16.580 1.00 65.38 212 LEU A C 1
ATOM 1676 O O . LEU A 1 212 ? 5.685 -2.542 16.650 1.00 65.38 212 LEU A O 1
ATOM 1680 N N . GLY A 1 213 ? 6.851 -4.486 16.693 1.00 54.06 213 GLY A N 1
ATOM 1681 C CA . GLY A 1 213 ? 8.139 -3.924 17.102 1.00 54.06 213 GLY A CA 1
ATOM 1682 C C . GLY A 1 213 ? 8.311 -3.908 18.613 1.00 54.06 213 GLY A C 1
ATOM 1683 O O . GLY A 1 213 ? 7.433 -3.351 19.310 1.00 54.06 213 GLY A O 1
#

Solvent-accessible surface area (backbone atoms only — not comparable to full-atom values): 13470 Å² total; per-residue (Å²): 145,89,86,82,78,83,73,81,74,79,79,84,81,84,88,88,76,95,69,95,76,80,96,73,88,92,80,90,85,86,77,78,81,80,79,81,80,88,83,83,78,89,70,79,78,71,86,69,80,74,75,77,78,76,61,70,76,78,63,53,66,85,64,54,51,50,41,37,39,32,50,42,38,75,74,42,60,52,54,54,24,19,45,56,60,63,31,31,84,42,91,71,76,73,80,77,62,55,41,36,43,74,84,34,68,69,17,46,62,36,38,73,34,62,62,30,68,50,35,56,66,48,31,74,49,41,55,20,40,60,42,55,73,65,72,95,74,71,69,95,57,80,78,68,71,91,67,50,72,66,60,66,71,51,63,55,26,29,37,46,24,54,55,39,77,72,45,25,48,94,56,25,33,67,29,58,96,42,63,30,12,35,28,61,47,55,94,85,72,56,63,37,58,87,79,50,57,69,71,58,51,53,52,47,30,72,74,35,60,49,72,86,123

Foldseek 3Di:
DPPDPPPPPPPPPDPDDPDDDDDDDDDDDPPPPPPPPPPDDPPPPDPDPDPPDPDPVVLPVVQLAFDFLLCCCPPFPDAALQALNLQAPDPDCPPVPGGDACPPPRSVVRSPDPCNVQPRNQGGDRAWEFSYNDDPPPPPDPPDPPDDPVCVVDGFTKHKGFDDPNNCPPAWADHPPTRIIIGGADVPRYHHLVNDDPVVNVVSCVVRVHPPD